Protein AF-F2D0T6-F1 (afdb_monomer)

Organism: Hordeum vulgare subsp. vulgare (NCBI:txid112509)

Solvent-accessible surface area (backbone atoms only — not comparable to full-atom values): 18152 Å² total; per-residue (Å²): 139,90,79,86,86,80,82,93,75,97,72,96,65,88,76,74,76,82,71,52,66,80,79,68,59,87,77,54,64,70,57,54,48,52,54,58,70,71,51,54,72,69,58,52,56,51,47,37,38,44,45,41,67,62,50,51,53,53,52,50,52,49,40,59,77,68,67,54,53,74,65,31,53,50,41,30,54,46,52,56,50,49,58,47,48,33,56,75,69,70,47,78,76,41,52,48,81,46,20,42,30,78,54,76,60,42,51,51,45,52,51,62,40,30,42,38,40,35,36,64,90,60,57,61,84,85,77,57,70,63,62,31,29,31,36,27,28,7,71,43,87,91,42,39,82,77,33,57,75,43,78,58,41,80,57,50,61,52,75,48,71,81,44,92,50,63,53,83,46,52,38,21,41,38,39,36,45,28,34,73,87,74,50,65,53,78,46,64,32,54,33,37,40,33,68,88,40,80,52,48,79,77,32,49,49,69,55,100,67,28,39,29,55,55,48,74,97,35,64,60,58,39,41,51,50,19,49,52,52,49,49,60,54,48,54,70,54,63,75,69,74,79,84,82,84,84,73,98,72,89,68,84,70,90,64,23,80,48,72,64,47,13,38,50,51,50,40,39,52,47,34,32,56,40,43,52,45,47,51,48,52,51,43,51,53,51,50,51,53,50,52,49,51,52,50,53,55,51,51,50,51,54,51,51,52,53,51,54,52,54,52,51,56,60,75,75,106

Structure (mmCIF, N/CA/C/O backbone):
data_AF-F2D0T6-F1
#
_entry.id   AF-F2D0T6-F1
#
loop_
_atom_site.group_PDB
_atom_site.id
_atom_site.type_symbol
_atom_site.label_atom_id
_atom_site.label_alt_id
_atom_site.label_comp_id
_atom_site.label_asym_id
_atom_site.label_entity_id
_atom_site.label_seq_id
_atom_site.pdbx_PDB_ins_code
_atom_site.Cartn_x
_atom_site.Cartn_y
_atom_site.Cartn_z
_atom_site.occupancy
_atom_site.B_iso_or_equiv
_atom_site.auth_seq_id
_atom_site.auth_comp_id
_atom_site.auth_asym_id
_atom_site.auth_atom_id
_atom_site.pdbx_PDB_model_num
ATOM 1 N N . GLY A 1 1 ? -22.008 -13.073 33.129 1.00 31.48 1 GLY A N 1
ATOM 2 C CA . GLY A 1 1 ? -21.715 -12.359 34.384 1.00 31.48 1 GLY A CA 1
ATOM 3 C C . GLY A 1 1 ? -20.237 -12.466 34.658 1.00 31.48 1 GLY A C 1
ATOM 4 O O . GLY A 1 1 ? -19.755 -13.581 34.755 1.00 31.48 1 GLY A O 1
ATOM 5 N N . TRP A 1 2 ? -19.530 -11.340 34.695 1.00 35.62 2 TRP A N 1
ATOM 6 C CA . TRP A 1 2 ? -18.092 -11.274 34.962 1.00 35.62 2 TRP A CA 1
ATOM 7 C C . TRP A 1 2 ? -17.901 -10.269 36.096 1.00 35.62 2 TRP A C 1
ATOM 9 O O . TRP A 1 2 ? -17.864 -9.065 35.866 1.00 35.62 2 TRP A O 1
ATOM 19 N N . ILE A 1 3 ? -17.891 -10.760 37.332 1.00 33.00 3 ILE A N 1
ATOM 20 C CA . ILE A 1 3 ? -17.456 -9.993 38.500 1.00 33.00 3 ILE A CA 1
ATOM 21 C C . ILE A 1 3 ? -16.484 -10.902 39.240 1.00 33.00 3 ILE A C 1
ATOM 23 O O . ILE A 1 3 ? -16.888 -11.856 39.900 1.00 33.00 3 ILE A O 1
ATOM 27 N N . SER A 1 4 ? -15.197 -10.626 39.082 1.00 33.53 4 SER A N 1
ATOM 28 C CA . SER A 1 4 ? -14.132 -11.196 39.894 1.00 33.53 4 SER A CA 1
ATOM 29 C C . SER A 1 4 ? -14.155 -10.533 41.273 1.00 33.53 4 SER A C 1
ATOM 31 O O . SER A 1 4 ? -13.906 -9.335 41.403 1.00 33.53 4 SER A O 1
ATOM 33 N N . GLN A 1 5 ? -14.482 -11.311 42.306 1.00 38.62 5 GLN A N 1
ATOM 34 C CA . GLN A 1 5 ? -14.212 -10.966 43.702 1.00 38.62 5 GLN A CA 1
ATOM 35 C C . GLN A 1 5 ? -12.711 -11.117 43.975 1.00 38.62 5 GLN A C 1
ATOM 37 O O . GLN A 1 5 ? -12.133 -12.152 43.654 1.00 38.62 5 GLN A O 1
ATOM 42 N N . GLY A 1 6 ? -12.094 -10.112 44.601 1.00 32.88 6 GLY A N 1
ATOM 43 C CA . GLY A 1 6 ? -10.681 -10.158 44.979 1.00 32.88 6 GLY A CA 1
ATOM 44 C C . GLY A 1 6 ? -10.247 -8.973 45.840 1.00 32.88 6 GLY A C 1
ATOM 45 O O . GLY A 1 6 ? -9.745 -7.990 45.324 1.00 32.88 6 GLY A O 1
ATOM 46 N N . MET A 1 7 ? -10.527 -9.093 47.140 1.00 29.69 7 MET A N 1
ATOM 47 C C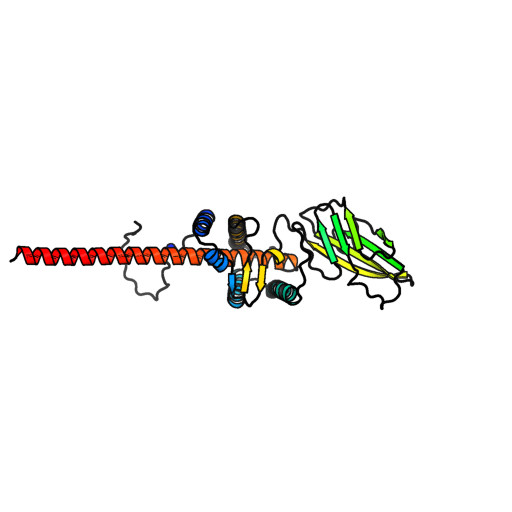A . MET A 1 7 ? -9.866 -8.529 48.333 1.00 29.69 7 MET A CA 1
ATOM 48 C C . MET A 1 7 ? -9.056 -7.219 48.242 1.00 29.69 7 MET A C 1
ATOM 50 O O . MET A 1 7 ? -8.032 -7.109 47.580 1.00 29.69 7 MET A O 1
ATOM 54 N N . ALA A 1 8 ? -9.466 -6.269 49.086 1.00 37.59 8 ALA A N 1
ATOM 55 C CA . ALA A 1 8 ? -8.773 -5.025 49.382 1.00 37.59 8 ALA A CA 1
ATOM 56 C C . ALA A 1 8 ? -7.398 -5.247 50.042 1.00 37.59 8 ALA A C 1
ATOM 58 O O . ALA A 1 8 ? -7.311 -5.837 51.120 1.00 37.59 8 ALA A O 1
ATOM 59 N N . SER A 1 9 ? -6.350 -4.651 49.470 1.00 29.84 9 SER A N 1
ATOM 60 C CA . SER A 1 9 ? -5.150 -4.255 50.211 1.00 29.84 9 SER A CA 1
ATOM 61 C C . SER A 1 9 ? -4.926 -2.758 50.028 1.00 29.84 9 SER A C 1
ATOM 63 O O . SER A 1 9 ? -4.693 -2.276 48.922 1.00 29.84 9 SER A O 1
ATOM 65 N N . TYR A 1 10 ? -5.014 -2.011 51.125 1.00 39.38 10 TYR A N 1
ATOM 66 C CA . TYR A 1 10 ? -4.661 -0.599 51.164 1.00 39.38 10 TYR A CA 1
ATOM 67 C C . TYR A 1 10 ? -3.166 -0.432 50.874 1.00 39.38 10 TYR A C 1
ATOM 69 O O . TYR A 1 10 ? -2.327 -0.893 51.644 1.00 39.38 10 TYR A O 1
ATOM 77 N N . SER A 1 11 ? -2.823 0.269 49.797 1.00 28.20 11 SER A N 1
ATOM 78 C CA . SER A 1 11 ? -1.493 0.846 49.599 1.00 28.20 11 SER A CA 1
ATOM 79 C C . SER A 1 11 ? -1.627 2.183 48.878 1.00 28.20 11 SER A C 1
ATOM 81 O O . SER A 1 11 ? -2.089 2.268 47.746 1.00 28.20 11 SER A O 1
ATOM 83 N N . ARG A 1 12 ? -1.267 3.256 49.592 1.00 42.47 12 ARG A N 1
ATOM 84 C CA . ARG A 1 12 ? -1.084 4.604 49.046 1.00 42.47 12 ARG A CA 1
ATOM 85 C C . ARG A 1 12 ? 0.125 4.579 48.111 1.00 42.47 12 ARG A C 1
ATOM 87 O O . ARG A 1 12 ? 1.253 4.502 48.584 1.00 42.47 12 ARG A O 1
ATOM 94 N N . GLY A 1 13 ? -0.118 4.707 46.815 1.00 30.48 13 GLY A N 1
ATOM 95 C CA . GLY A 1 13 ? 0.890 4.943 45.787 1.00 30.48 13 GLY A CA 1
ATOM 96 C C . GLY A 1 13 ? 0.223 5.644 44.609 1.00 30.48 13 GLY A C 1
ATOM 97 O O . GLY A 1 13 ? -0.925 5.348 44.293 1.00 30.48 13 GLY A O 1
ATOM 98 N N . TYR A 1 14 ? 0.896 6.636 44.030 1.00 37.03 14 TYR A N 1
ATOM 99 C CA . TYR A 1 14 ? 0.405 7.413 42.893 1.00 37.03 14 TYR A CA 1
ATOM 100 C C . TYR A 1 14 ? -0.049 6.482 41.762 1.00 37.03 14 TYR A C 1
ATOM 102 O O . TYR A 1 14 ? 0.716 5.638 41.306 1.00 37.03 14 TYR A O 1
ATOM 110 N N . GLY A 1 15 ? -1.316 6.624 41.367 1.00 36.38 15 GLY A N 1
ATOM 111 C CA . GLY A 1 15 ? -2.018 5.681 40.507 1.00 36.38 15 GLY A CA 1
ATOM 112 C C . GLY A 1 15 ? -1.440 5.602 39.100 1.00 36.38 15 GLY A C 1
ATOM 113 O O . GLY A 1 15 ? -1.750 6.428 38.243 1.00 36.38 15 GLY A O 1
ATOM 114 N N . THR A 1 16 ? -0.689 4.538 38.834 1.00 41.53 16 THR A N 1
ATOM 115 C CA . THR A 1 16 ? -0.774 3.869 37.541 1.00 41.53 16 THR A CA 1
ATOM 116 C C . THR A 1 16 ? -2.223 3.423 37.384 1.00 41.53 16 THR A C 1
ATOM 118 O O . THR A 1 16 ? -2.773 2.695 38.206 1.00 41.53 16 THR A O 1
ATOM 121 N N . ARG A 1 17 ? -2.900 3.982 36.385 1.00 52.53 17 ARG A N 1
ATOM 122 C CA . ARG A 1 17 ? -4.305 3.705 36.097 1.00 52.53 17 ARG A CA 1
ATOM 123 C C . ARG A 1 17 ? -4.396 2.230 35.697 1.00 52.53 17 ARG A C 1
ATOM 125 O O . ARG A 1 17 ? -4.089 1.917 34.555 1.00 52.53 17 ARG A O 1
ATOM 132 N N . GLU A 1 18 ? -4.735 1.342 36.633 1.00 53.34 18 GLU A N 1
ATOM 133 C CA . GLU A 1 18 ? -4.937 -0.084 36.351 1.00 53.34 18 GLU A CA 1
ATOM 134 C C . GLU A 1 18 ? -5.956 -0.203 35.212 1.00 53.34 18 GLU A C 1
ATOM 136 O O . GLU A 1 18 ? -7.130 0.161 35.339 1.00 53.34 18 GLU A O 1
ATOM 141 N N . THR A 1 19 ? -5.476 -0.601 34.039 1.00 58.50 19 THR A N 1
ATOM 142 C CA . THR A 1 19 ? -6.296 -0.755 32.847 1.00 58.50 19 THR A CA 1
ATOM 143 C C . THR A 1 19 ? -7.068 -2.067 32.965 1.00 58.50 19 THR A C 1
ATOM 145 O O . THR A 1 19 ? -6.502 -3.135 33.172 1.00 58.50 19 THR A O 1
ATOM 148 N N . CYS A 1 20 ? -8.398 -1.983 32.883 1.00 68.38 20 CYS A N 1
ATOM 149 C CA . CYS A 1 20 ? -9.289 -3.144 32.946 1.00 68.38 20 CYS A CA 1
ATOM 150 C C . CYS A 1 20 ? -9.021 -4.112 31.779 1.00 68.38 20 CYS A C 1
ATOM 152 O O . CYS A 1 20 ? -8.625 -3.664 30.705 1.00 68.38 20 CYS A O 1
ATOM 154 N N . ALA A 1 21 ? -9.332 -5.404 31.950 1.00 72.25 21 ALA A N 1
ATOM 155 C CA . ALA A 1 21 ? -9.205 -6.442 30.919 1.00 72.25 21 ALA A CA 1
ATOM 156 C C . ALA A 1 21 ? -9.845 -6.058 29.569 1.00 72.25 21 ALA A C 1
ATOM 158 O O . ALA A 1 21 ? -9.347 -6.447 28.522 1.00 72.25 21 ALA A O 1
ATOM 159 N N . LEU A 1 22 ? -10.898 -5.230 29.565 1.00 76.25 22 LEU A N 1
ATOM 160 C CA . LEU A 1 22 ? -11.492 -4.702 28.328 1.00 76.25 22 LEU A CA 1
ATOM 161 C C . LEU A 1 22 ? -10.516 -3.841 27.499 1.00 76.25 22 LEU A C 1
ATOM 163 O O . LEU A 1 22 ? -10.647 -3.758 26.283 1.00 76.25 22 LEU A O 1
ATOM 167 N N . HIS A 1 23 ? -9.561 -3.176 28.147 1.00 69.56 23 HIS A N 1
ATOM 168 C CA . HIS A 1 23 ? -8.573 -2.303 27.512 1.00 69.56 23 HIS A CA 1
ATOM 169 C C . HIS A 1 23 ? -7.240 -3.004 27.222 1.00 69.56 23 HIS A C 1
ATOM 171 O O . HIS A 1 23 ? -6.430 -2.447 26.489 1.00 69.56 23 HIS A O 1
ATOM 177 N N . THR A 1 24 ? -6.993 -4.180 27.801 1.00 73.12 24 THR A N 1
ATOM 178 C CA . THR A 1 24 ? -5.705 -4.889 27.696 1.00 73.12 24 THR A CA 1
ATOM 179 C C . THR A 1 24 ? -5.805 -6.256 27.031 1.00 73.12 24 THR A C 1
ATOM 181 O O . THR A 1 24 ? -4.781 -6.788 26.620 1.00 73.12 24 THR A O 1
ATOM 184 N N . ALA A 1 25 ? -7.002 -6.834 26.895 1.00 78.75 25 ALA A N 1
ATOM 185 C CA . ALA A 1 25 ? -7.168 -8.131 26.251 1.00 78.75 25 ALA A CA 1
ATOM 186 C C . ALA A 1 25 ? -6.907 -8.052 24.741 1.00 78.75 25 ALA A C 1
ATOM 188 O O . ALA A 1 25 ? -7.468 -7.196 24.044 1.00 78.75 25 ALA A O 1
ATOM 189 N N . HIS A 1 26 ? -6.103 -8.996 24.254 1.00 81.88 26 HIS A N 1
ATOM 190 C CA . HIS A 1 26 ? -5.928 -9.262 22.833 1.00 81.88 26 HIS A CA 1
ATOM 191 C C . HIS A 1 26 ? -7.268 -9.670 22.201 1.00 81.88 26 HIS A C 1
ATOM 193 O O . HIS A 1 26 ? -8.023 -10.463 22.775 1.00 81.88 26 HIS A O 1
ATOM 199 N N . LEU A 1 27 ? -7.577 -9.116 21.029 1.00 86.44 27 LEU A N 1
ATOM 200 C CA . LEU A 1 27 ? -8.795 -9.409 20.278 1.00 86.44 27 LEU A CA 1
ATOM 201 C C . LEU A 1 27 ? -8.418 -10.239 19.059 1.00 86.44 27 LEU A C 1
ATOM 203 O O . LEU A 1 27 ? -7.627 -9.801 18.241 1.00 86.44 27 LEU A O 1
ATOM 207 N N . SER A 1 28 ? -9.001 -11.428 18.916 1.00 88.50 28 SER A N 1
ATOM 208 C CA . SER A 1 28 ? -8.730 -12.252 17.736 1.00 88.50 28 SER A CA 1
ATOM 209 C C . SER A 1 28 ? -9.323 -11.638 16.466 1.00 88.50 28 SER A C 1
ATOM 211 O O . SER A 1 28 ? -10.443 -11.110 16.505 1.00 88.50 28 SER A O 1
ATOM 213 N N . CYS A 1 29 ? -8.658 -11.840 15.322 1.00 91.00 29 CYS A N 1
ATOM 214 C CA . CYS A 1 29 ? -9.200 -11.570 13.986 1.00 91.00 29 CYS A CA 1
ATOM 215 C C . CYS A 1 29 ? -10.683 -11.952 13.833 1.00 91.00 29 CYS A C 1
ATOM 217 O O . CYS A 1 29 ? -11.507 -11.149 13.394 1.00 91.00 29 CYS A O 1
ATOM 219 N N . ASN A 1 30 ? -11.079 -13.156 14.264 1.00 92.88 30 ASN A N 1
ATOM 220 C CA . ASN A 1 30 ? -12.474 -13.613 14.174 1.00 92.88 30 ASN A CA 1
ATOM 221 C C . ASN A 1 30 ? -13.455 -12.731 14.964 1.00 92.88 30 ASN A C 1
ATOM 223 O O . ASN A 1 30 ? -14.584 -12.510 14.521 1.00 92.88 30 ASN A O 1
ATOM 227 N N . THR A 1 31 ? -13.039 -12.209 16.119 1.00 93.00 31 THR A N 1
ATOM 228 C CA . THR A 1 31 ? -13.860 -11.308 16.940 1.00 93.00 31 THR A CA 1
ATOM 229 C C . THR A 1 31 ? -14.087 -9.982 16.219 1.00 93.00 31 THR A C 1
ATOM 231 O O . THR A 1 31 ? -15.224 -9.511 16.140 1.00 93.00 31 THR A O 1
ATOM 234 N N . LEU A 1 32 ? -13.029 -9.419 15.627 1.00 94.19 32 LEU A N 1
ATOM 235 C CA . LEU A 1 32 ? -13.098 -8.173 14.862 1.00 94.19 32 LEU A CA 1
ATOM 236 C C . LEU A 1 32 ? -13.912 -8.328 13.578 1.00 94.19 32 LEU A C 1
ATOM 238 O O . LEU A 1 32 ? -14.725 -7.460 13.271 1.00 94.19 32 LEU A O 1
ATOM 242 N N . VAL A 1 33 ? -13.778 -9.450 12.864 1.00 95.44 33 VAL A N 1
ATOM 243 C CA . VAL A 1 33 ? -14.596 -9.752 11.676 1.00 95.44 33 VAL A CA 1
ATOM 244 C C . VAL A 1 33 ? -16.080 -9.861 12.040 1.00 95.44 33 VAL A C 1
ATOM 246 O O . VAL A 1 33 ? -16.926 -9.299 11.341 1.00 95.44 33 VAL A O 1
ATOM 249 N N . ASN A 1 34 ? -16.417 -10.528 13.147 1.00 94.62 34 ASN A N 1
ATOM 250 C CA . ASN A 1 34 ? -17.804 -10.629 13.606 1.00 94.62 34 ASN A CA 1
ATOM 251 C C . ASN A 1 34 ? -18.374 -9.253 13.968 1.00 94.62 34 ASN A C 1
ATOM 253 O O . ASN A 1 34 ? -19.457 -8.899 13.498 1.00 94.62 34 ASN A O 1
ATOM 257 N N . PHE A 1 35 ? -17.628 -8.452 14.734 1.00 95.12 35 PHE A N 1
ATOM 258 C CA . PHE A 1 35 ? -17.996 -7.067 15.030 1.00 95.12 35 PHE A CA 1
ATOM 259 C C . PHE A 1 35 ? -18.216 -6.262 13.746 1.00 95.12 35 PHE A C 1
ATOM 261 O O . PHE A 1 35 ? -19.279 -5.676 13.558 1.00 95.12 35 PHE A O 1
ATOM 268 N N . TRP A 1 36 ? -17.261 -6.316 12.819 1.00 95.25 36 TRP A N 1
ATOM 269 C CA . TRP A 1 36 ? -17.323 -5.639 11.529 1.00 95.25 36 TRP A CA 1
ATOM 270 C C . TRP A 1 36 ? -18.565 -6.024 10.716 1.00 95.25 36 TRP A C 1
ATOM 272 O O . TRP A 1 36 ? -19.232 -5.168 10.125 1.00 95.25 36 TRP A O 1
ATOM 282 N N . SER A 1 37 ? -18.914 -7.312 10.701 1.00 94.69 37 SER A N 1
ATOM 283 C CA . SER A 1 37 ? -20.086 -7.833 9.989 1.00 94.69 37 SER A CA 1
ATOM 284 C C . SER A 1 37 ? -21.419 -7.317 10.551 1.00 94.69 37 SER A C 1
ATOM 286 O O . SER A 1 37 ? -22.384 -7.191 9.800 1.00 94.69 37 SER A O 1
ATOM 288 N N . ALA A 1 38 ? -21.455 -6.935 11.831 1.00 94.94 38 ALA A N 1
ATOM 289 C CA . ALA A 1 38 ? -22.637 -6.379 12.485 1.00 94.94 38 ALA A CA 1
ATOM 290 C C . ALA A 1 38 ? -22.808 -4.862 12.272 1.00 94.94 38 ALA A C 1
ATOM 292 O O . ALA A 1 38 ? -23.895 -4.332 12.497 1.00 94.94 38 ALA A O 1
ATOM 293 N N . LEU A 1 39 ? -21.756 -4.153 11.845 1.00 94.44 39 LEU A N 1
ATOM 294 C CA . LEU A 1 39 ? -21.810 -2.715 11.568 1.00 94.44 39 LEU A CA 1
ATOM 295 C C . LEU A 1 39 ? -22.538 -2.408 10.253 1.00 94.44 39 LEU A C 1
ATOM 297 O O . LEU A 1 39 ? -22.481 -3.189 9.304 1.00 94.44 39 LEU A O 1
ATOM 301 N N . CYS A 1 40 ? -23.164 -1.232 10.164 1.00 94.81 40 CYS A N 1
ATOM 302 C CA . CYS A 1 40 ? -23.675 -0.718 8.894 1.00 94.81 40 CYS A CA 1
ATOM 303 C C . CYS A 1 40 ? -22.542 -0.151 8.019 1.00 94.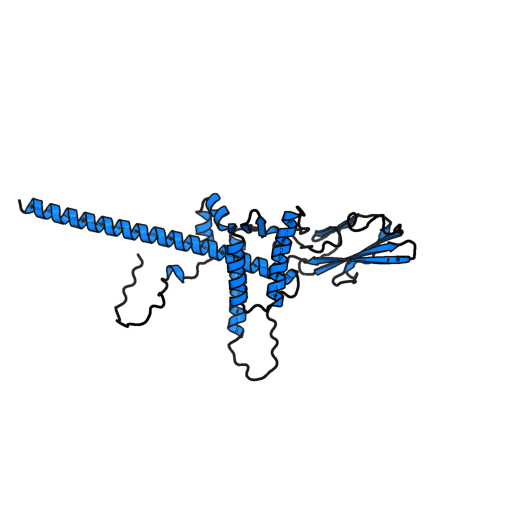81 40 CYS A C 1
ATOM 305 O O . CYS A 1 40 ? -21.449 0.163 8.502 1.00 94.81 40 CYS A O 1
ATOM 307 N N . ASP A 1 41 ? -22.808 0.016 6.724 1.00 93.38 41 ASP A N 1
ATOM 308 C CA . ASP A 1 41 ? -21.788 0.424 5.747 1.00 93.38 41 ASP A CA 1
ATOM 309 C C . ASP A 1 41 ? -21.231 1.835 5.979 1.00 93.38 41 ASP A C 1
ATOM 311 O O . ASP A 1 41 ? -20.055 2.089 5.708 1.00 93.38 41 ASP A O 1
ATOM 315 N N . GLU A 1 42 ? -22.034 2.742 6.539 1.00 94.81 42 GLU A N 1
ATOM 316 C CA . GLU A 1 42 ? -21.588 4.085 6.923 1.00 94.81 42 GLU A CA 1
ATOM 317 C C . GLU A 1 42 ? -20.543 4.022 8.043 1.00 94.81 42 GLU A C 1
ATOM 319 O O . GLU A 1 42 ? -19.483 4.643 7.947 1.00 94.81 42 GLU A O 1
ATOM 324 N N . THR A 1 43 ? -20.796 3.218 9.082 1.00 93.94 43 THR A N 1
ATOM 325 C CA . THR A 1 43 ? -19.843 3.031 10.184 1.00 93.94 43 THR A CA 1
ATOM 326 C C . THR A 1 43 ? -18.581 2.326 9.702 1.00 93.94 43 THR A C 1
ATOM 328 O O . THR A 1 43 ? -17.483 2.750 10.051 1.00 93.94 43 THR A O 1
ATOM 331 N N . ARG A 1 44 ? -18.709 1.308 8.842 1.00 95.19 44 ARG A N 1
ATOM 332 C CA . ARG A 1 44 ? -17.558 0.637 8.216 1.00 95.19 44 ARG A CA 1
ATOM 333 C C . ARG A 1 44 ? -16.684 1.623 7.446 1.00 95.19 44 ARG A C 1
ATOM 335 O O . ARG A 1 44 ? -15.486 1.715 7.694 1.00 95.19 44 ARG A O 1
ATOM 342 N N . SER A 1 45 ? -17.291 2.413 6.564 1.00 93.56 45 SER A N 1
ATOM 343 C CA . SER A 1 45 ? -16.587 3.449 5.800 1.00 93.56 45 SER A CA 1
ATOM 344 C C . SER A 1 45 ? -15.902 4.470 6.713 1.00 93.56 45 SER A C 1
ATOM 346 O O . SER A 1 45 ? -14.788 4.900 6.431 1.00 93.56 45 SER A O 1
ATOM 348 N N . SER A 1 46 ? -16.538 4.831 7.832 1.00 95.38 46 SER A N 1
ATOM 349 C CA . SER A 1 46 ? -15.952 5.735 8.824 1.00 95.38 46 SER A CA 1
ATOM 350 C C . SER A 1 46 ? -14.786 5.120 9.601 1.00 95.38 46 SER A C 1
ATOM 352 O O . SER A 1 46 ? -13.921 5.867 10.043 1.00 95.38 46 SER A O 1
ATOM 354 N N . LEU A 1 47 ? -14.756 3.801 9.810 1.00 96.31 47 LEU A N 1
ATOM 355 C CA . LEU A 1 47 ? -13.669 3.123 10.525 1.00 96.31 47 LEU A CA 1
ATOM 356 C C . LEU A 1 47 ? -12.430 2.905 9.657 1.00 96.31 47 LEU A C 1
ATOM 358 O 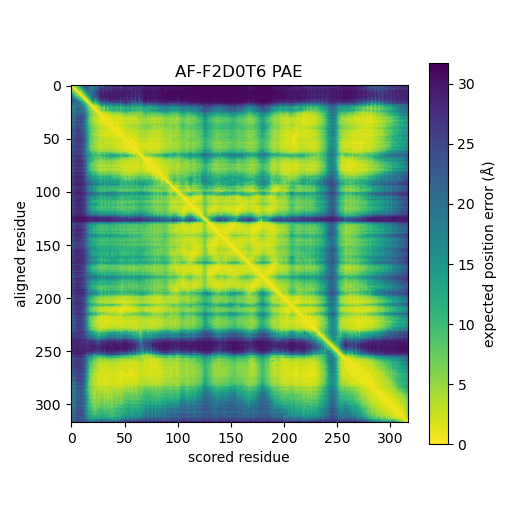O . LEU A 1 47 ? -11.328 2.872 10.187 1.00 96.31 47 LEU A O 1
ATOM 362 N N . LEU A 1 48 ? -12.596 2.805 8.337 1.00 96.06 48 LEU A N 1
ATOM 363 C CA . LEU A 1 48 ? -11.477 2.741 7.387 1.00 96.06 48 LEU A CA 1
ATOM 364 C C . LEU A 1 48 ? -11.026 4.120 6.915 1.00 96.06 48 LEU A C 1
ATOM 366 O O . LEU A 1 48 ? -10.251 4.218 5.968 1.00 96.06 48 LEU A O 1
ATOM 370 N N . ARG A 1 49 ? -11.505 5.185 7.562 1.00 96.50 49 ARG A N 1
ATOM 371 C CA . ARG A 1 49 ? -11.146 6.567 7.268 1.00 96.50 49 ARG A CA 1
ATOM 372 C C . ARG A 1 49 ? -10.688 7.268 8.543 1.00 96.50 49 ARG A C 1
ATOM 374 O O . ARG A 1 49 ? -11.337 7.181 9.582 1.00 96.50 49 ARG A O 1
ATOM 381 N N . MET A 1 50 ? -9.600 8.022 8.450 1.00 96.94 50 MET A N 1
ATOM 382 C CA . MET A 1 50 ? -9.129 8.898 9.525 1.00 96.94 50 MET A CA 1
ATOM 383 C C . MET A 1 50 ? -8.545 10.193 8.972 1.00 96.94 50 MET A C 1
ATOM 385 O O . MET A 1 50 ? -8.292 10.304 7.771 1.00 96.94 50 MET A O 1
ATOM 389 N N . LYS A 1 51 ? -8.380 11.202 9.828 1.00 96.19 51 LYS A N 1
ATOM 390 C CA . LYS A 1 51 ? -7.741 12.458 9.426 1.00 96.19 51 LYS A CA 1
ATOM 391 C C . LYS A 1 51 ? -6.266 12.223 9.116 1.00 96.19 51 LYS A C 1
ATOM 393 O O . LYS A 1 51 ? -5.629 11.381 9.740 1.00 96.19 51 LYS A O 1
ATOM 398 N N . GLU A 1 52 ? -5.735 12.989 8.167 1.00 94.69 52 GLU A N 1
ATOM 399 C CA . GLU A 1 52 ? -4.320 12.926 7.780 1.00 94.69 52 GLU A CA 1
ATOM 400 C C . GLU A 1 52 ? -3.392 13.174 8.975 1.00 94.69 52 GLU A C 1
ATOM 402 O O . GLU A 1 52 ? -2.466 12.398 9.190 1.00 94.69 52 GLU A O 1
ATOM 407 N N . ASP A 1 53 ? -3.689 14.186 9.792 1.00 94.69 53 ASP A N 1
ATOM 408 C CA . ASP A 1 53 ? -2.877 14.516 10.967 1.00 94.69 53 ASP A CA 1
ATOM 409 C C . ASP A 1 53 ? -2.873 13.376 12.001 1.00 94.69 53 ASP A C 1
ATOM 411 O O . ASP A 1 53 ? -1.807 12.993 12.479 1.00 94.69 53 ASP A O 1
ATOM 415 N N . ASP A 1 54 ? -4.039 12.772 12.269 1.00 96.19 54 ASP A N 1
ATOM 416 C CA . ASP A 1 54 ? -4.170 11.634 13.192 1.00 96.19 54 ASP A CA 1
ATOM 417 C C . ASP A 1 54 ? -3.391 10.408 12.676 1.00 96.19 54 ASP A C 1
ATOM 419 O O . ASP A 1 54 ? -2.760 9.689 13.453 1.00 96.19 54 ASP A O 1
ATOM 423 N N . PHE A 1 55 ? -3.420 10.161 11.359 1.00 96.50 55 PHE A N 1
ATOM 424 C CA . PHE A 1 55 ? -2.659 9.077 10.734 1.00 96.50 55 PHE A CA 1
ATOM 425 C C . PHE A 1 55 ? -1.153 9.298 10.882 1.00 96.50 55 PHE A C 1
ATOM 427 O O . PHE A 1 55 ? -0.432 8.389 11.292 1.00 96.50 55 PHE A O 1
ATOM 434 N N . ILE A 1 56 ? -0.674 10.508 10.580 1.00 94.94 56 ILE A N 1
ATOM 435 C CA . ILE A 1 56 ? 0.746 10.857 10.691 1.00 94.94 56 ILE A CA 1
ATOM 436 C C . ILE A 1 56 ? 1.224 10.772 12.139 1.00 94.94 56 ILE A C 1
ATOM 438 O O . ILE A 1 56 ? 2.309 10.247 12.377 1.00 94.94 56 ILE A O 1
ATOM 442 N N . GLU A 1 57 ? 0.429 11.227 13.108 1.00 94.69 57 GLU A N 1
ATOM 443 C CA . GLU A 1 57 ? 0.765 11.110 14.529 1.00 94.69 57 GLU A CA 1
ATOM 444 C C . GLU A 1 57 ? 0.961 9.642 14.939 1.00 94.69 57 GLU A C 1
ATOM 446 O O . GLU A 1 57 ? 1.988 9.290 15.525 1.00 94.69 57 GLU A O 1
ATOM 451 N N . ARG A 1 58 ? 0.027 8.758 14.564 1.00 94.94 58 ARG A N 1
ATOM 452 C CA . ARG A 1 58 ? 0.135 7.317 14.852 1.00 94.94 58 ARG A CA 1
ATOM 453 C C . ARG A 1 58 ? 1.300 6.654 14.117 1.00 94.94 58 ARG A C 1
ATOM 455 O O . ARG A 1 58 ? 1.996 5.823 14.697 1.00 94.94 58 ARG A O 1
ATOM 462 N N . LEU A 1 59 ? 1.557 7.048 12.871 1.00 93.62 59 LEU A N 1
ATOM 463 C CA . LEU A 1 59 ? 2.707 6.572 12.103 1.00 93.62 59 LEU A CA 1
ATOM 464 C C . LEU A 1 59 ? 4.032 6.994 12.760 1.00 93.62 59 LEU A C 1
ATOM 466 O O . LEU A 1 59 ? 4.966 6.198 12.855 1.00 93.62 59 LEU A O 1
ATOM 470 N N . MET A 1 60 ? 4.113 8.227 13.265 1.00 90.75 60 MET A N 1
ATOM 471 C CA . MET A 1 60 ? 5.279 8.706 14.007 1.00 90.75 60 MET A CA 1
ATOM 472 C C . MET A 1 60 ? 5.485 7.937 15.310 1.00 90.75 60 MET A C 1
ATOM 474 O O . MET A 1 60 ? 6.613 7.534 15.593 1.00 90.75 60 MET A O 1
ATOM 478 N N . PHE A 1 61 ? 4.407 7.667 16.049 1.00 88.94 61 PHE A N 1
ATOM 479 C CA . PHE A 1 61 ? 4.464 6.832 17.246 1.00 88.94 61 PHE A CA 1
ATOM 480 C C . PHE A 1 61 ? 5.039 5.442 16.935 1.00 88.94 61 PHE A C 1
ATOM 482 O O . PHE A 1 61 ? 5.935 4.978 17.636 1.00 88.94 61 PHE A O 1
ATOM 489 N N . ARG A 1 62 ? 4.627 4.816 15.825 1.00 86.06 62 ARG A N 1
ATOM 490 C CA . ARG A 1 62 ? 5.199 3.537 15.366 1.00 86.06 62 ARG A CA 1
ATOM 491 C C . ARG A 1 62 ? 6.690 3.620 15.061 1.00 86.06 62 ARG A C 1
ATOM 493 O O . ARG A 1 62 ? 7.437 2.727 15.456 1.00 86.06 62 ARG A O 1
ATOM 500 N N . PHE A 1 63 ? 7.151 4.683 14.398 1.00 84.69 63 PHE A N 1
ATOM 501 C CA . PHE A 1 63 ? 8.586 4.867 14.160 1.00 84.69 63 PHE A CA 1
ATOM 502 C C . PHE A 1 63 ? 9.396 4.965 15.457 1.00 84.69 63 PHE A C 1
ATOM 504 O O . PHE A 1 63 ? 10.563 4.559 15.483 1.00 84.69 63 PHE A O 1
ATOM 511 N N . ASP A 1 64 ? 8.815 5.548 16.504 1.00 82.94 64 ASP A N 1
ATOM 512 C CA . ASP A 1 64 ? 9.451 5.666 17.813 1.00 82.94 64 ASP A CA 1
ATOM 513 C C . ASP A 1 64 ? 9.468 4.321 18.546 1.00 82.94 64 ASP A C 1
ATOM 515 O O . ASP A 1 64 ? 10.538 3.907 18.997 1.00 82.94 64 ASP A O 1
ATOM 519 N N . SER A 1 65 ? 8.346 3.593 18.555 1.00 75.62 65 SER A N 1
ATOM 520 C CA . SER A 1 65 ? 8.247 2.245 19.132 1.00 75.62 65 SER A CA 1
ATOM 521 C C . SER A 1 65 ? 9.244 1.266 18.500 1.00 75.62 65 SER A C 1
ATOM 523 O O . SER A 1 65 ? 9.923 0.540 19.219 1.00 75.62 65 SER A O 1
ATOM 525 N N . LYS A 1 66 ? 9.428 1.318 17.172 1.00 70.62 66 LYS A N 1
ATOM 526 C CA . LYS A 1 66 ? 10.359 0.442 16.430 1.00 70.62 66 LYS A CA 1
ATOM 527 C C . LYS A 1 66 ? 11.808 0.949 16.359 1.00 70.62 66 LYS A C 1
ATOM 529 O O . LYS A 1 66 ? 12.627 0.385 15.635 1.00 70.62 66 LYS A O 1
ATOM 534 N N . ARG A 1 67 ? 12.150 2.055 17.043 1.00 72.25 67 ARG A N 1
ATOM 535 C CA . ARG A 1 67 ? 13.474 2.724 16.961 1.00 72.25 67 ARG A CA 1
ATOM 536 C C . ARG A 1 67 ? 13.966 2.923 15.520 1.00 72.25 67 ARG A C 1
ATOM 538 O O . ARG A 1 67 ? 15.148 2.771 15.212 1.00 72.25 67 ARG A O 1
ATOM 545 N N . PHE A 1 68 ? 13.050 3.281 14.627 1.00 78.56 68 PHE A N 1
ATOM 546 C CA . PHE A 1 68 ? 13.332 3.423 13.205 1.00 78.56 68 PHE A CA 1
ATOM 547 C C . PHE A 1 68 ? 14.388 4.509 12.975 1.00 78.56 68 PHE A C 1
ATOM 549 O O . PHE A 1 68 ? 14.260 5.618 13.506 1.00 78.56 68 PHE A O 1
ATOM 556 N N . CYS A 1 69 ? 15.427 4.233 12.183 1.00 83.62 69 CYS A N 1
ATOM 557 C CA . CYS A 1 69 ? 16.486 5.217 11.970 1.00 83.62 69 CYS A CA 1
ATOM 558 C C . CYS A 1 69 ? 15.964 6.449 11.205 1.00 83.62 69 CYS A C 1
ATOM 560 O O . CYS A 1 69 ? 15.001 6.382 10.434 1.00 83.62 69 CYS A O 1
ATOM 562 N N . ARG A 1 70 ? 16.615 7.602 11.402 1.00 86.31 70 ARG A N 1
ATOM 563 C CA . ARG A 1 70 ? 16.162 8.895 10.857 1.00 86.31 70 ARG A CA 1
ATOM 564 C C . ARG A 1 70 ? 15.993 8.892 9.334 1.00 86.31 70 ARG A C 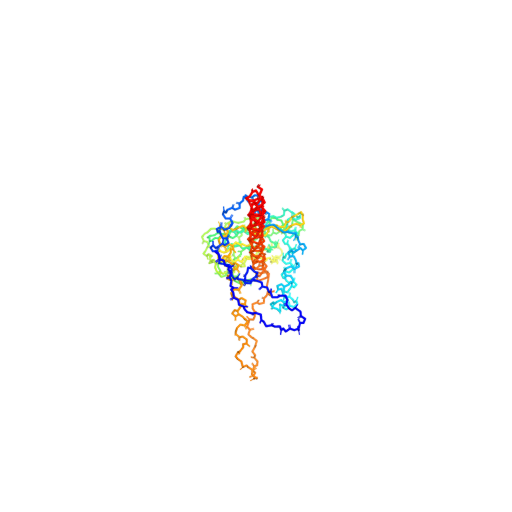1
ATOM 566 O O . ARG A 1 70 ? 15.098 9.569 8.826 1.00 86.31 70 ARG A O 1
ATOM 573 N N . ASP A 1 71 ? 16.848 8.179 8.609 1.00 86.94 71 ASP A N 1
ATOM 574 C CA . ASP A 1 71 ? 16.789 8.141 7.146 1.00 86.94 71 ASP A CA 1
ATOM 575 C C . ASP A 1 71 ? 15.648 7.252 6.646 1.00 86.94 71 ASP A C 1
ATOM 577 O O . ASP A 1 71 ? 14.900 7.676 5.769 1.00 86.94 71 ASP A O 1
ATOM 581 N N . CYS A 1 72 ? 15.411 6.105 7.288 1.00 87.31 72 CYS A N 1
ATOM 582 C CA . CYS A 1 72 ? 14.265 5.248 6.977 1.00 87.31 72 CYS A CA 1
ATOM 583 C C . CYS A 1 72 ? 12.934 5.968 7.252 1.00 87.31 72 CYS A C 1
ATOM 585 O O . CYS A 1 72 ? 12.037 5.941 6.414 1.00 87.31 72 CYS A O 1
ATOM 587 N N . ARG A 1 73 ? 12.835 6.728 8.357 1.00 90.44 73 ARG A N 1
ATOM 588 C CA . ARG A 1 73 ? 11.671 7.602 8.621 1.00 90.44 73 ARG A CA 1
ATOM 589 C C . ARG A 1 73 ? 11.442 8.596 7.482 1.00 90.44 73 ARG A C 1
ATOM 591 O O . ARG A 1 73 ? 10.311 8.827 7.067 1.00 90.44 73 ARG A O 1
ATOM 598 N N . ARG A 1 74 ? 12.519 9.201 6.964 1.00 89.31 74 ARG A N 1
ATOM 599 C CA . ARG A 1 74 ? 12.435 10.163 5.856 1.00 89.31 74 ARG A CA 1
ATOM 600 C C . ARG A 1 74 ? 11.948 9.500 4.572 1.00 89.31 74 ARG A C 1
ATOM 602 O O . ARG A 1 74 ? 11.169 10.128 3.864 1.00 89.31 74 ARG A O 1
ATOM 609 N N . ASN A 1 75 ? 12.390 8.278 4.290 1.00 90.69 75 ASN A N 1
ATOM 610 C CA . ASN A 1 75 ? 11.966 7.525 3.113 1.00 90.69 75 ASN A CA 1
ATOM 611 C C . ASN A 1 75 ? 10.470 7.197 3.176 1.00 90.69 75 ASN A C 1
ATOM 613 O O . ASN A 1 75 ? 9.746 7.573 2.265 1.00 90.69 75 ASN A O 1
ATOM 617 N N . VAL A 1 76 ? 9.974 6.645 4.288 1.00 91.31 76 VAL A N 1
ATOM 618 C CA . VAL A 1 76 ? 8.537 6.338 4.450 1.00 91.31 76 VAL A CA 1
ATOM 619 C C . VAL A 1 76 ? 7.668 7.598 4.335 1.00 91.31 76 VAL A C 1
ATOM 621 O O . VAL A 1 76 ? 6.657 7.613 3.634 1.00 91.31 76 VAL A O 1
ATOM 624 N N . ILE A 1 77 ? 8.081 8.703 4.964 1.00 92.38 77 ILE A N 1
ATOM 625 C CA . ILE A 1 77 ? 7.361 9.982 4.852 1.00 92.38 77 ILE A CA 1
ATOM 626 C C . ILE A 1 77 ? 7.431 10.562 3.431 1.00 92.38 77 ILE A C 1
ATOM 628 O O . ILE A 1 77 ? 6.505 11.262 3.015 1.00 92.38 77 ILE A O 1
ATOM 632 N N . ARG A 1 78 ? 8.510 10.308 2.679 1.00 90.94 78 ARG A N 1
ATOM 633 C CA . ARG A 1 78 ? 8.605 10.696 1.266 1.00 90.94 78 ARG A CA 1
ATOM 634 C C . ARG A 1 78 ? 7.566 9.936 0.446 1.00 90.94 78 ARG A C 1
ATOM 636 O O . ARG A 1 78 ? 6.778 10.599 -0.219 1.00 90.94 78 ARG A O 1
ATOM 643 N N . GLU A 1 79 ? 7.485 8.614 0.591 1.00 89.50 79 GLU A N 1
ATOM 644 C CA . GLU A 1 79 ? 6.483 7.791 -0.105 1.00 89.50 79 GLU A CA 1
ATOM 645 C C . GLU A 1 79 ? 5.057 8.256 0.189 1.00 89.50 79 GLU A C 1
ATOM 647 O O . GLU A 1 79 ? 4.257 8.459 -0.723 1.00 89.50 79 GLU A O 1
ATOM 652 N N . PHE A 1 80 ? 4.745 8.532 1.459 1.00 91.62 80 PHE A N 1
ATOM 653 C CA . PHE A 1 80 ? 3.431 9.053 1.832 1.00 91.62 80 PHE A CA 1
ATOM 654 C C . PHE A 1 80 ? 3.103 10.387 1.134 1.00 91.62 80 PHE A C 1
ATOM 656 O O . PHE A 1 80 ? 1.977 10.613 0.686 1.00 91.62 80 PHE A O 1
ATOM 663 N N . LYS A 1 81 ? 4.085 11.288 1.008 1.00 89.44 81 LYS A N 1
ATOM 664 C CA . LYS A 1 81 ? 3.908 12.560 0.290 1.00 89.44 81 LYS A CA 1
ATOM 665 C C . LYS A 1 81 ? 3.770 12.360 -1.218 1.00 89.44 81 LYS A C 1
ATOM 667 O O . LYS A 1 81 ? 2.993 13.076 -1.843 1.00 89.44 81 LYS A O 1
ATOM 672 N N . GLU A 1 82 ? 4.480 11.401 -1.800 1.00 85.62 82 GLU A N 1
ATOM 673 C CA . GLU A 1 82 ? 4.365 11.076 -3.225 1.00 85.62 82 GLU A CA 1
ATOM 674 C C . GLU A 1 82 ? 2.964 10.561 -3.576 1.00 85.62 82 GLU A C 1
ATOM 676 O O . GLU A 1 82 ? 2.375 11.028 -4.553 1.00 85.62 82 GLU A O 1
ATOM 681 N N . LEU A 1 83 ? 2.363 9.723 -2.721 1.00 84.25 83 LEU A N 1
ATOM 682 C CA . LEU A 1 83 ? 0.957 9.310 -2.852 1.00 84.25 83 LEU A CA 1
ATOM 683 C C . LEU A 1 83 ? -0.000 10.511 -2.904 1.00 84.25 83 LEU A C 1
ATOM 685 O O . LEU A 1 83 ? -0.966 10.532 -3.674 1.00 84.25 83 LEU A O 1
ATOM 689 N N . LYS A 1 84 ? 0.273 11.541 -2.098 1.00 83.06 84 LYS A N 1
ATOM 690 C CA . LYS A 1 84 ? -0.531 12.768 -2.059 1.00 83.06 84 LYS A CA 1
ATOM 691 C C . LYS A 1 84 ? -0.388 13.577 -3.348 1.00 83.06 84 LYS A C 1
ATOM 693 O O . LYS A 1 84 ? -1.391 14.043 -3.897 1.00 83.06 84 LYS A O 1
ATOM 698 N N . GLU A 1 85 ? 0.837 13.729 -3.846 1.00 81.94 85 GLU A N 1
ATOM 699 C CA . GLU A 1 85 ? 1.103 14.462 -5.087 1.00 81.94 85 GLU A CA 1
ATOM 700 C C . GLU A 1 85 ? 0.539 13.739 -6.318 1.00 81.94 85 GLU A C 1
ATOM 702 O O . GLU A 1 85 ? -0.020 14.398 -7.196 1.00 81.94 85 GLU A O 1
ATOM 707 N N . LEU A 1 86 ? 0.581 12.403 -6.361 1.00 75.81 86 LEU A N 1
ATOM 708 C CA . LEU A 1 86 ? -0.049 11.602 -7.417 1.00 75.81 86 LEU A CA 1
ATOM 709 C C . LEU A 1 86 ? -1.526 11.960 -7.599 1.00 75.81 86 LEU A C 1
ATOM 711 O O . LEU A 1 86 ? -1.959 12.322 -8.699 1.00 75.81 86 LEU A O 1
ATOM 715 N N . LYS A 1 87 ? -2.289 11.962 -6.500 1.00 72.69 87 LYS A N 1
ATOM 716 C CA . LYS A 1 87 ? -3.705 12.333 -6.548 1.00 72.69 87 LYS A CA 1
ATOM 717 C C . LYS A 1 87 ? -3.911 13.803 -6.897 1.00 72.69 87 LYS A C 1
ATOM 719 O O . LYS A 1 87 ? -4.801 14.118 -7.688 1.00 72.69 87 LYS A O 1
ATOM 724 N N . ARG A 1 88 ? -3.095 14.711 -6.348 1.00 76.62 88 ARG A N 1
ATOM 725 C CA . ARG A 1 88 ? -3.160 16.148 -6.670 1.00 76.62 88 ARG A CA 1
ATOM 726 C C . ARG A 1 88 ? -2.981 16.393 -8.170 1.00 76.62 88 ARG A C 1
ATOM 728 O O . ARG A 1 88 ? -3.706 17.201 -8.748 1.00 76.62 88 ARG A O 1
ATOM 735 N N . MET A 1 89 ? -2.054 15.670 -8.791 1.00 73.94 89 MET A N 1
ATOM 736 C CA . MET A 1 89 ? -1.759 15.748 -10.221 1.00 73.94 89 MET A CA 1
ATOM 737 C C . MET A 1 89 ? -2.719 14.922 -11.087 1.00 73.94 89 MET A C 1
ATOM 739 O O . MET A 1 89 ? -2.566 14.924 -12.308 1.00 73.94 89 MET A O 1
ATOM 743 N N . ARG A 1 90 ? -3.703 14.234 -10.482 1.00 71.19 90 ARG A N 1
ATOM 744 C CA . ARG A 1 90 ? -4.628 13.296 -11.145 1.00 71.19 90 ARG A CA 1
ATOM 745 C C . ARG A 1 90 ? -3.895 12.257 -11.999 1.00 71.19 90 ARG A C 1
ATOM 747 O O . ARG A 1 90 ? -4.361 11.892 -13.074 1.00 71.19 90 ARG A O 1
ATOM 754 N N . ARG A 1 91 ? -2.720 11.831 -11.539 1.00 71.12 91 ARG A N 1
ATOM 755 C CA . ARG A 1 91 ? -1.946 10.766 -12.172 1.00 71.12 91 ARG A CA 1
ATOM 756 C C . ARG A 1 91 ? -2.365 9.454 -11.540 1.00 71.12 91 ARG A C 1
ATOM 758 O O . ARG A 1 91 ? -2.337 9.331 -10.317 1.00 71.12 91 ARG A O 1
ATOM 765 N N . GLU A 1 92 ? -2.759 8.499 -12.368 1.00 66.06 92 GLU A N 1
ATOM 766 C CA . GLU A 1 92 ? -3.008 7.146 -11.891 1.00 66.06 92 GLU A CA 1
ATOM 767 C C . GLU A 1 92 ? -1.667 6.438 -11.646 1.00 66.06 92 GLU A C 1
ATOM 769 O O . GLU A 1 92 ? -0.738 6.580 -12.454 1.00 66.06 92 GLU A O 1
ATOM 774 N N . PRO A 1 93 ? -1.528 5.734 -10.511 1.00 69.69 93 PRO A N 1
ATOM 775 C CA . PRO A 1 93 ? -0.367 4.900 -10.254 1.00 69.69 93 PRO A CA 1
ATOM 776 C C . PRO A 1 93 ? -0.331 3.771 -11.287 1.00 69.69 93 PRO A C 1
ATOM 778 O O . PRO A 1 93 ? -1.356 3.167 -11.592 1.00 69.69 93 PRO A O 1
ATOM 781 N N . ARG A 1 94 ? 0.853 3.462 -11.816 1.00 73.12 94 ARG A N 1
ATOM 782 C CA . ARG A 1 94 ? 1.033 2.413 -12.833 1.00 73.12 94 ARG A CA 1
ATOM 783 C C . ARG A 1 94 ? 1.284 1.066 -12.172 1.00 73.12 94 ARG A C 1
ATOM 785 O O . ARG A 1 94 ? 2.282 0.398 -12.424 1.00 73.12 94 ARG A O 1
ATOM 792 N N . CYS A 1 95 ? 0.419 0.715 -11.231 1.00 79.44 95 CYS A N 1
ATOM 793 C CA . CYS A 1 95 ? 0.499 -0.572 -10.562 1.00 79.44 95 CYS A CA 1
ATOM 794 C C . CYS A 1 95 ? -0.560 -1.498 -11.149 1.00 79.44 95 CYS A C 1
ATOM 796 O O . CYS A 1 95 ? -1.705 -1.095 -11.343 1.00 79.44 95 CYS A O 1
ATOM 798 N N . THR A 1 96 ? -0.179 -2.736 -11.409 1.00 77.38 96 THR A N 1
ATOM 799 C CA . THR A 1 96 ? -1.101 -3.817 -11.743 1.00 77.38 96 THR A CA 1
ATOM 800 C C . THR A 1 96 ? -1.387 -4.627 -10.477 1.00 77.38 96 THR A C 1
ATOM 802 O O . THR A 1 96 ? -0.914 -4.294 -9.387 1.00 77.38 96 THR A O 1
ATOM 805 N N . SER A 1 97 ? -2.170 -5.699 -10.594 1.00 72.25 97 SER A N 1
ATOM 806 C CA . SER A 1 97 ? -2.352 -6.661 -9.498 1.00 72.25 97 SER A CA 1
ATOM 807 C C . SER A 1 97 ? -1.060 -7.390 -9.117 1.00 72.25 97 SER A C 1
ATOM 809 O O . SER A 1 97 ? -0.982 -7.934 -8.024 1.00 72.25 97 SER A O 1
ATOM 811 N N . TRP A 1 98 ? -0.070 -7.407 -10.013 1.00 76.06 98 TRP A N 1
ATOM 812 C CA . TRP A 1 98 ? 1.151 -8.201 -9.882 1.00 76.06 98 TRP A CA 1
ATOM 813 C C . TRP A 1 98 ? 2.396 -7.347 -9.658 1.00 76.06 98 TRP A C 1
ATOM 815 O O . TRP A 1 98 ? 3.325 -7.804 -9.004 1.00 76.06 98 TRP A O 1
ATOM 825 N N . PHE A 1 99 ? 2.415 -6.108 -10.162 1.00 83.75 99 PHE A N 1
ATOM 826 C CA . PHE A 1 99 ? 3.596 -5.250 -10.122 1.00 83.75 99 PHE A CA 1
ATOM 827 C C . PHE A 1 99 ? 3.274 -3.814 -9.707 1.00 83.75 99 PHE A C 1
ATOM 829 O O . PHE A 1 99 ? 2.242 -3.244 -10.063 1.00 83.75 99 PHE A O 1
ATOM 836 N N . CYS A 1 100 ? 4.203 -3.186 -8.993 1.00 85.75 100 CYS A N 1
ATOM 837 C CA . CYS A 1 100 ? 4.196 -1.764 -8.682 1.00 85.75 100 CYS A CA 1
ATOM 838 C C . CYS A 1 100 ? 5.327 -1.068 -9.434 1.00 85.75 100 CYS A C 1
ATOM 840 O O . CYS A 1 100 ? 6.501 -1.216 -9.096 1.00 85.75 100 CYS A O 1
ATOM 842 N N . VAL A 1 101 ? 4.956 -0.276 -10.440 1.00 80.94 101 VAL A N 1
ATOM 843 C CA . VAL A 1 101 ? 5.872 0.621 -11.141 1.00 80.94 101 VAL A CA 1
ATOM 844 C C . VAL A 1 101 ? 5.641 2.035 -10.631 1.00 80.94 101 VAL A C 1
ATOM 846 O O . VAL A 1 101 ? 4.542 2.577 -10.759 1.00 80.94 101 VAL A O 1
ATOM 849 N N . ALA A 1 102 ? 6.667 2.638 -10.040 1.00 67.12 102 ALA A N 1
ATOM 850 C CA . ALA A 1 102 ? 6.572 4.004 -9.525 1.00 67.12 102 ALA A CA 1
ATOM 851 C C . ALA A 1 102 ? 7.650 4.947 -10.051 1.00 67.12 102 ALA A C 1
ATOM 853 O O . ALA A 1 102 ? 7.629 6.128 -9.712 1.00 67.12 102 ALA A O 1
ATOM 854 N N . ASP A 1 103 ? 8.576 4.451 -10.870 1.00 71.50 103 ASP A N 1
ATOM 855 C CA . ASP A 1 103 ? 9.412 5.340 -11.661 1.00 71.50 103 ASP A CA 1
ATOM 856 C C . ASP A 1 103 ? 8.554 6.004 -12.752 1.00 71.50 103 ASP A C 1
ATOM 858 O O . ASP A 1 103 ? 7.647 5.403 -13.340 1.00 71.50 103 ASP A O 1
ATOM 862 N N . TYR A 1 104 ? 8.827 7.278 -13.005 1.00 72.06 104 TYR A N 1
ATOM 863 C CA . TYR A 1 104 ? 8.125 8.097 -13.981 1.00 72.06 104 TYR A CA 1
ATOM 864 C C . TYR A 1 104 ? 8.955 8.368 -15.234 1.00 72.06 104 TYR A C 1
ATOM 866 O O . TYR A 1 104 ? 8.485 9.133 -16.080 1.00 72.06 104 TYR A O 1
ATOM 874 N N . ALA A 1 105 ? 10.139 7.757 -15.377 1.00 82.44 105 ALA A N 1
ATOM 875 C CA . ALA A 1 105 ? 11.000 7.941 -16.540 1.00 82.44 105 ALA A CA 1
ATOM 876 C C . ALA A 1 105 ? 10.243 7.688 -17.853 1.00 82.44 105 ALA A C 1
ATOM 878 O O . ALA A 1 105 ? 10.368 8.483 -18.779 1.00 82.44 105 ALA A O 1
ATOM 879 N N . PHE A 1 106 ? 9.379 6.667 -17.917 1.00 86.31 106 PHE A N 1
ATOM 880 C CA . PHE A 1 106 ? 8.391 6.453 -18.988 1.00 86.31 106 PHE A CA 1
ATOM 881 C C . PHE A 1 106 ? 7.211 5.589 -18.51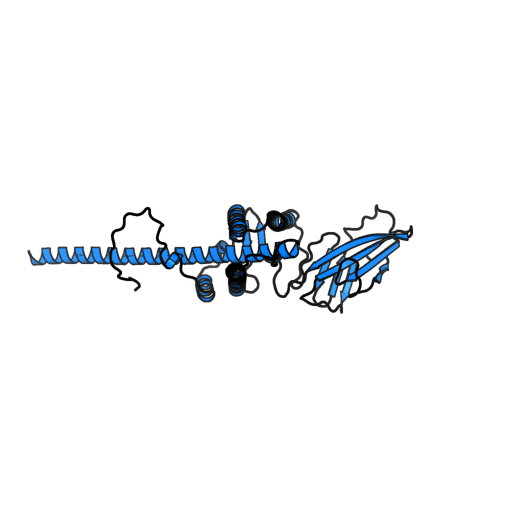0 1.00 86.31 106 PHE A C 1
ATOM 883 O O . PHE A 1 106 ? 7.251 5.032 -17.415 1.00 86.31 106 PHE A O 1
ATOM 890 N N . GLN A 1 107 ? 6.113 5.542 -19.276 1.00 85.88 107 GLN A N 1
ATOM 891 C CA . GLN A 1 107 ? 4.934 4.712 -18.980 1.00 85.88 107 GLN A CA 1
ATOM 892 C C . GLN A 1 107 ? 5.274 3.231 -19.140 1.00 85.88 107 GLN A C 1
ATOM 894 O O . GLN A 1 107 ? 5.794 2.821 -20.170 1.00 85.88 107 GLN A O 1
ATOM 899 N N . CYS A 1 108 ? 5.001 2.437 -18.107 1.00 87.88 108 CYS A N 1
ATOM 900 C CA . CYS A 1 108 ? 5.226 0.999 -18.106 1.00 87.88 108 CYS A CA 1
ATOM 901 C C . CYS A 1 108 ? 4.142 0.319 -17.264 1.00 87.88 108 CYS A C 1
ATOM 903 O O . CYS A 1 108 ? 3.830 0.798 -16.172 1.00 87.88 108 CYS A O 1
ATOM 905 N N . GLU A 1 109 ? 3.585 -0.770 -17.782 1.00 88.31 109 GLU A N 1
ATOM 906 C CA . GLU A 1 109 ? 2.673 -1.678 -17.090 1.00 88.31 109 GLU A CA 1
ATOM 907 C C . GLU A 1 109 ? 3.204 -3.102 -17.253 1.00 88.31 109 GLU A C 1
ATOM 909 O O . GLU A 1 109 ? 3.489 -3.547 -18.369 1.00 88.31 109 GLU A O 1
ATOM 914 N N . VAL A 1 110 ? 3.351 -3.806 -16.133 1.00 88.75 110 VAL A N 1
ATOM 915 C CA . VAL A 1 110 ? 3.928 -5.152 -16.078 1.00 88.75 110 VAL A CA 1
ATOM 916 C C . VAL A 1 110 ? 2.861 -6.123 -15.581 1.00 88.75 110 VAL A C 1
ATOM 918 O O . VAL A 1 110 ? 2.180 -5.858 -14.587 1.00 88.75 110 VAL A O 1
ATOM 921 N N . PHE A 1 111 ? 2.708 -7.232 -16.291 1.00 87.06 111 PHE A N 1
ATOM 922 C CA . PHE A 1 111 ? 1.813 -8.347 -15.997 1.00 87.06 111 PHE A CA 1
ATOM 923 C C . PHE A 1 111 ? 2.639 -9.631 -15.862 1.00 87.06 111 PHE A C 1
ATOM 925 O O . PHE A 1 111 ? 3.831 -9.626 -16.140 1.00 87.06 111 PHE A O 1
ATOM 932 N N . GLU A 1 112 ? 2.007 -10.731 -15.461 1.00 85.56 112 GLU A N 1
ATOM 933 C CA . GLU A 1 112 ? 2.671 -12.033 -15.286 1.00 85.56 112 GLU A CA 1
ATOM 934 C C . GLU A 1 112 ? 3.374 -12.535 -16.561 1.00 85.56 112 GLU A C 1
ATOM 936 O O . GLU A 1 112 ? 4.480 -13.054 -16.491 1.00 85.56 112 GLU A O 1
ATOM 941 N N . ASP A 1 113 ? 2.760 -12.342 -17.733 1.00 89.06 113 ASP A N 1
ATOM 942 C CA . ASP A 1 113 ? 3.273 -12.862 -19.006 1.00 89.06 113 ASP A CA 1
ATOM 943 C C . ASP A 1 113 ? 3.592 -11.772 -20.043 1.00 89.06 113 ASP A C 1
ATOM 945 O O . ASP A 1 113 ? 3.900 -12.062 -21.208 1.00 89.06 113 ASP A O 1
ATOM 949 N N . SER A 1 114 ? 3.424 -10.501 -19.675 1.00 90.69 114 SER A N 1
ATOM 950 C CA . SER A 1 114 ? 3.438 -9.406 -20.637 1.00 90.69 114 SER A CA 1
ATOM 951 C C . SER A 1 114 ? 3.861 -8.068 -20.050 1.00 90.69 114 SER A C 1
ATOM 953 O O . SER A 1 114 ? 3.634 -7.757 -18.886 1.00 90.69 114 SER A O 1
ATOM 955 N N . VAL A 1 115 ? 4.475 -7.246 -20.899 1.00 92.44 115 VAL A N 1
ATOM 956 C CA . VAL A 1 115 ? 4.932 -5.898 -20.556 1.00 92.44 115 VAL A CA 1
ATOM 957 C C . VAL A 1 115 ? 4.477 -4.925 -21.631 1.00 92.44 115 VAL A C 1
ATOM 959 O O . VAL A 1 115 ? 4.654 -5.167 -22.830 1.00 92.44 115 VAL A O 1
ATOM 962 N N . ILE A 1 116 ? 3.886 -3.815 -21.197 1.00 92.38 116 ILE A N 1
ATOM 963 C CA . ILE A 1 116 ? 3.504 -2.685 -22.042 1.00 92.38 116 ILE A CA 1
ATOM 964 C C . ILE A 1 116 ? 4.385 -1.505 -21.658 1.00 92.38 116 ILE A C 1
ATOM 966 O O . ILE A 1 116 ? 4.429 -1.112 -20.496 1.00 92.38 116 ILE A O 1
ATOM 970 N N . VAL A 1 117 ? 5.065 -0.918 -22.638 1.00 92.88 117 VAL A N 1
ATOM 971 C CA . VAL A 1 117 ? 5.966 0.218 -22.433 1.00 92.88 117 VAL A CA 1
ATOM 972 C C . VAL A 1 117 ? 5.604 1.338 -23.403 1.00 92.88 117 VAL A C 1
ATOM 974 O O . VAL A 1 117 ? 5.409 1.099 -24.593 1.00 92.88 117 VAL A O 1
ATOM 977 N N . ASP A 1 118 ? 5.515 2.567 -22.907 1.00 91.25 118 ASP A N 1
ATOM 978 C CA . ASP A 1 118 ? 5.177 3.769 -23.663 1.00 91.25 118 ASP A CA 1
ATOM 979 C C . ASP A 1 118 ? 6.020 4.964 -23.191 1.00 91.25 118 ASP A C 1
ATOM 981 O O . ASP A 1 118 ? 5.994 5.378 -22.035 1.00 91.25 118 ASP A O 1
ATOM 985 N N . TRP A 1 119 ? 6.785 5.557 -24.101 1.00 91.50 119 TRP A N 1
ATOM 986 C CA . TRP A 1 119 ? 7.677 6.683 -23.807 1.00 91.50 119 TRP A CA 1
ATOM 987 C C . TRP A 1 119 ? 7.338 7.937 -24.609 1.00 91.50 119 TRP A C 1
ATOM 989 O O . TRP A 1 119 ? 8.156 8.854 -24.711 1.00 91.50 119 TRP A O 1
ATOM 999 N N . ARG A 1 120 ? 6.110 8.032 -25.139 1.00 88.50 120 ARG A N 1
ATOM 1000 C CA . ARG A 1 120 ? 5.643 9.191 -25.921 1.00 88.50 120 ARG A CA 1
ATOM 1001 C C . ARG A 1 120 ? 5.800 10.523 -25.197 1.00 88.50 120 ARG A C 1
ATOM 1003 O O . ARG A 1 120 ? 6.057 11.535 -25.832 1.00 88.50 120 ARG A O 1
ATOM 1010 N N . GLN A 1 121 ? 5.612 10.527 -23.879 1.00 82.69 121 GLN A N 1
ATOM 1011 C CA . GLN A 1 121 ? 5.688 11.742 -23.058 1.00 82.69 121 GLN A CA 1
ATOM 1012 C C . GLN A 1 121 ? 7.101 12.040 -22.544 1.00 82.69 121 GLN A C 1
ATOM 1014 O O . GLN A 1 121 ? 7.358 13.154 -22.093 1.00 82.69 121 GLN A O 1
ATOM 1019 N N . SER A 1 122 ? 7.997 11.057 -22.600 1.00 81.31 122 SER A N 1
ATOM 1020 C CA . SER A 1 122 ? 9.357 11.146 -22.061 1.00 81.31 122 SER A CA 1
ATOM 1021 C C . SER A 1 122 ? 10.358 11.646 -23.094 1.00 81.31 122 SER A C 1
ATOM 1023 O O . SER A 1 122 ? 11.389 12.217 -22.752 1.00 81.31 122 SER A O 1
ATOM 1025 N N . VAL A 1 123 ? 10.044 11.442 -24.371 1.00 78.62 123 VAL A N 1
ATOM 1026 C CA . VAL A 1 123 ? 10.897 11.800 -25.496 1.00 78.62 123 VAL A CA 1
ATOM 1027 C C . VAL A 1 123 ? 10.320 13.038 -26.184 1.00 78.62 123 VAL A C 1
ATOM 1029 O O . VAL A 1 123 ? 9.204 13.003 -26.695 1.00 78.62 123 VAL A O 1
ATOM 1032 N N . SER A 1 124 ? 11.066 14.148 -26.190 1.00 67.88 124 SER A N 1
ATOM 1033 C CA . SER A 1 124 ? 10.638 15.392 -26.850 1.00 67.88 124 SER A CA 1
ATOM 1034 C C . SER A 1 124 ? 11.172 15.479 -28.282 1.00 67.88 124 SER A C 1
ATOM 1036 O O . SER A 1 124 ? 12.345 15.199 -28.522 1.00 67.88 124 SER A O 1
ATOM 1038 N N . GLU A 1 125 ? 10.350 15.941 -29.228 1.00 58.25 125 GLU A N 1
ATOM 1039 C CA . GLU A 1 125 ? 10.772 16.177 -30.625 1.00 58.25 125 GLU A CA 1
ATOM 1040 C C . GLU A 1 125 ? 11.896 17.226 -30.743 1.00 58.25 125 GLU A C 1
ATOM 1042 O O . GLU A 1 125 ? 12.636 17.264 -31.725 1.00 58.25 125 GLU A O 1
ATOM 1047 N N . THR A 1 126 ? 12.051 18.068 -29.721 1.00 56.62 126 THR A N 1
ATOM 1048 C CA . THR A 1 126 ? 13.042 19.146 -29.631 1.00 56.62 126 THR A CA 1
ATOM 1049 C C . THR A 1 126 ? 14.482 18.683 -29.399 1.00 56.62 126 THR A C 1
ATOM 1051 O O . THR A 1 126 ? 15.395 19.484 -29.586 1.00 56.62 126 THR A O 1
ATOM 1054 N N . ASP A 1 127 ? 14.719 17.423 -29.018 1.00 60.62 127 ASP A N 1
ATOM 1055 C CA . ASP A 1 127 ? 16.032 16.961 -28.529 1.00 60.62 127 ASP A CA 1
ATOM 1056 C C . ASP A 1 127 ? 16.980 16.415 -29.625 1.00 60.62 127 ASP A C 1
ATOM 1058 O O . ASP A 1 127 ? 18.027 15.813 -29.349 1.00 60.62 127 ASP A O 1
ATOM 1062 N N . GLY A 1 128 ? 16.629 16.673 -30.889 1.00 60.28 128 GLY A N 1
ATOM 1063 C CA . GLY A 1 128 ? 17.306 16.157 -32.075 1.00 60.28 128 GLY A CA 1
ATOM 1064 C C . GLY A 1 128 ? 16.621 14.892 -32.584 1.00 60.28 128 GLY A C 1
ATOM 1065 O O . GLY A 1 128 ? 16.231 14.026 -31.810 1.00 60.28 128 GLY A O 1
ATOM 1066 N N . SER A 1 129 ? 16.448 14.796 -33.901 1.00 76.06 129 SER A N 1
ATOM 1067 C CA . SER A 1 129 ? 15.777 13.675 -34.561 1.00 76.06 129 SER A CA 1
ATOM 1068 C C . SER A 1 129 ? 16.412 12.344 -34.150 1.00 76.06 129 SER A C 1
ATOM 1070 O O . SER A 1 129 ? 17.551 12.053 -34.524 1.00 76.06 129 SER A O 1
ATOM 1072 N N . TYR A 1 130 ? 15.686 11.559 -33.357 1.00 87.62 130 TYR A N 1
ATOM 1073 C CA . TYR A 1 130 ? 16.061 10.194 -33.013 1.00 87.62 130 TYR A CA 1
ATOM 1074 C C . TYR A 1 130 ? 16.105 9.332 -34.281 1.00 87.62 130 TYR A C 1
ATOM 1076 O O . TYR A 1 130 ? 15.328 9.538 -35.213 1.00 87.62 130 TYR A O 1
ATOM 1084 N N . HIS A 1 131 ? 17.044 8.389 -34.326 1.00 89.62 131 HIS A N 1
ATOM 1085 C CA . HIS A 1 131 ? 17.154 7.403 -35.397 1.00 89.62 131 HIS A CA 1
ATOM 1086 C C . HIS A 1 131 ? 16.239 6.203 -35.132 1.00 89.62 131 HIS A C 1
ATOM 1088 O O . HIS A 1 131 ? 15.537 5.744 -36.029 1.00 89.62 131 HIS A O 1
ATOM 1094 N N . HIS A 1 132 ? 16.276 5.683 -33.903 1.00 93.25 132 HIS A N 1
ATOM 1095 C CA . HIS A 1 132 ? 15.472 4.549 -33.451 1.00 93.25 132 HIS A CA 1
ATOM 1096 C C . HIS A 1 132 ? 15.486 4.445 -31.923 1.00 93.25 132 HIS A C 1
ATOM 1098 O O . HIS A 1 132 ? 16.288 5.093 -31.244 1.00 93.25 132 HIS A O 1
ATOM 1104 N N . PHE A 1 133 ? 14.618 3.587 -31.402 1.00 95.19 133 PHE A N 1
ATOM 1105 C CA . PHE A 1 133 ? 14.559 3.198 -30.005 1.00 95.19 133 PHE A CA 1
ATOM 1106 C C . PHE A 1 133 ? 14.875 1.712 -29.864 1.00 95.19 133 PHE A C 1
ATOM 1108 O O . PHE A 1 133 ? 14.512 0.899 -30.721 1.00 95.19 133 PHE A O 1
ATOM 1115 N N . GLU A 1 134 ? 15.531 1.370 -28.764 1.00 96.06 134 GLU A N 1
ATOM 1116 C CA . GLU A 1 134 ? 15.746 -0.005 -28.331 1.00 96.06 134 GLU A CA 1
ATOM 1117 C C . GLU A 1 134 ? 15.279 -0.163 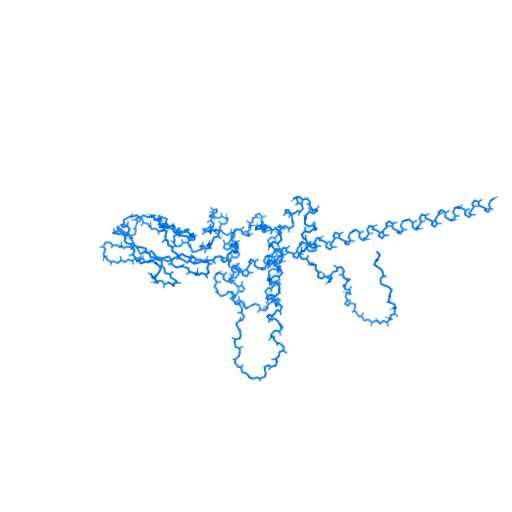-26.894 1.00 96.06 134 GLU A C 1
ATOM 1119 O O . GLU A 1 134 ? 15.383 0.774 -26.104 1.00 96.06 134 GLU A O 1
ATOM 1124 N N . TRP A 1 135 ? 14.792 -1.344 -26.537 1.00 96.25 135 TRP A N 1
ATOM 1125 C CA . TRP A 1 135 ? 14.357 -1.617 -25.174 1.00 96.25 135 TRP A CA 1
ATOM 1126 C C . TRP A 1 135 ? 14.722 -3.036 -24.746 1.00 96.25 135 TRP A C 1
ATOM 1128 O O . TRP A 1 135 ? 14.854 -3.918 -25.593 1.00 96.25 135 TRP A O 1
ATOM 1138 N N . ALA A 1 136 ? 14.911 -3.228 -23.444 1.00 96.62 136 ALA A N 1
ATOM 1139 C CA . ALA A 1 136 ? 15.301 -4.491 -22.829 1.00 96.62 136 ALA A CA 1
ATOM 1140 C C . ALA A 1 136 ? 14.644 -4.660 -21.455 1.00 96.62 136 ALA A C 1
ATOM 1142 O O . ALA A 1 136 ? 14.175 -3.685 -20.859 1.00 96.62 136 ALA A O 1
ATOM 1143 N N . ILE A 1 137 ? 14.659 -5.892 -20.948 1.00 95.94 137 ILE A N 1
ATOM 1144 C CA . ILE A 1 137 ? 14.259 -6.229 -19.579 1.00 95.94 137 ILE A CA 1
ATOM 1145 C C . ILE A 1 137 ? 15.391 -7.020 -18.935 1.00 95.94 137 ILE A C 1
ATOM 1147 O O . ILE A 1 137 ? 15.864 -8.006 -19.510 1.00 95.94 137 ILE A O 1
ATOM 1151 N N . GLY A 1 138 ? 15.798 -6.603 -17.743 1.00 94.44 138 GLY A N 1
ATOM 1152 C CA . GLY A 1 138 ? 16.745 -7.333 -16.914 1.00 94.44 138 GLY A CA 1
ATOM 1153 C C . GLY A 1 138 ? 16.255 -7.523 -15.485 1.00 94.44 138 GLY A C 1
ATOM 1154 O O . GLY A 1 138 ? 15.304 -6.867 -15.059 1.00 94.44 138 GLY A O 1
ATOM 1155 N N . THR A 1 139 ? 16.917 -8.415 -14.758 1.00 92.69 139 THR A N 1
ATOM 1156 C CA . THR A 1 139 ? 16.739 -8.606 -13.306 1.00 92.69 139 THR A CA 1
ATOM 1157 C C . THR A 1 139 ? 17.454 -7.530 -12.481 1.00 92.69 139 THR A C 1
ATOM 1159 O O . THR A 1 139 ? 17.058 -7.245 -11.357 1.00 92.69 139 THR A O 1
ATOM 1162 N N . ASP A 1 140 ? 18.444 -6.857 -13.074 1.00 91.75 140 ASP A N 1
ATOM 1163 C CA . ASP A 1 140 ? 19.194 -5.749 -12.479 1.00 91.75 140 ASP A CA 1
ATOM 1164 C C . ASP A 1 140 ? 19.286 -4.542 -13.427 1.00 91.75 140 ASP A C 1
ATOM 1166 O O . ASP A 1 140 ? 19.117 -4.650 -14.647 1.00 91.75 140 ASP A O 1
ATOM 1170 N N . GLU A 1 141 ? 19.608 -3.371 -12.870 1.00 90.06 141 GLU A N 1
ATOM 1171 C CA . GLU A 1 141 ? 19.779 -2.137 -13.640 1.00 90.06 141 GLU A CA 1
ATOM 1172 C C . GLU A 1 141 ? 20.850 -2.300 -14.737 1.00 90.06 141 GLU A C 1
ATOM 1174 O O . GLU A 1 141 ? 22.002 -2.653 -14.480 1.00 90.06 141 GLU A O 1
ATOM 1179 N N . GLY A 1 142 ? 20.458 -2.041 -15.988 1.00 85.94 142 GLY A N 1
ATOM 1180 C CA . GLY A 1 142 ? 21.326 -2.153 -17.163 1.00 85.94 142 GLY A CA 1
ATOM 1181 C C . GLY A 1 142 ? 21.528 -3.577 -17.698 1.00 85.94 142 GLY A C 1
ATOM 1182 O O . GLY A 1 142 ? 22.144 -3.732 -18.758 1.00 85.94 142 GLY A O 1
ATOM 1183 N N . GLN A 1 143 ? 21.005 -4.606 -17.023 1.00 92.62 143 GLN A N 1
ATOM 1184 C CA . GLN A 1 143 ? 20.993 -5.974 -17.545 1.00 92.62 143 GLN A CA 1
ATOM 1185 C C . GLN A 1 143 ? 19.894 -6.173 -18.597 1.00 92.62 143 GLN A C 1
ATOM 1187 O O . GLN A 1 143 ? 18.987 -5.358 -18.766 1.00 92.62 143 GLN A O 1
ATOM 1192 N N . SER A 1 144 ? 20.013 -7.265 -19.354 1.00 95.31 144 SER A N 1
ATOM 1193 C CA . SER A 1 144 ? 19.056 -7.651 -20.404 1.00 95.31 144 SER A CA 1
ATOM 1194 C C . SER A 1 144 ? 18.892 -9.176 -20.498 1.00 95.31 144 SER A C 1
ATOM 1196 O O . SER A 1 144 ? 18.737 -9.746 -21.577 1.00 95.31 144 SER A O 1
ATOM 1198 N N . ASP A 1 145 ? 19.012 -9.841 -19.351 1.00 94.56 145 ASP A N 1
ATOM 1199 C CA . ASP A 1 145 ? 18.996 -11.294 -19.172 1.00 94.56 145 ASP A CA 1
ATOM 1200 C C . ASP A 1 145 ? 17.600 -11.918 -19.322 1.00 94.56 145 ASP A C 1
ATOM 1202 O O . ASP A 1 145 ? 17.498 -13.075 -19.726 1.00 94.56 145 ASP A O 1
ATOM 1206 N N . VAL A 1 146 ? 16.535 -11.147 -19.083 1.00 93.94 146 VAL A N 1
ATOM 1207 C CA . VAL A 1 146 ? 15.141 -11.578 -19.289 1.00 93.94 146 VAL A CA 1
ATOM 1208 C C . VAL A 1 146 ? 14.717 -11.354 -20.740 1.00 93.94 146 VAL A C 1
ATOM 1210 O O . VAL A 1 146 ? 14.149 -12.230 -21.393 1.00 93.94 146 VAL A O 1
ATOM 1213 N N . PHE A 1 147 ? 15.012 -10.166 -21.271 1.00 94.50 147 PHE A N 1
ATOM 1214 C CA . PHE A 1 147 ? 14.730 -9.793 -22.649 1.00 94.50 147 PHE A CA 1
ATOM 1215 C C . PHE A 1 147 ? 15.837 -8.885 -23.192 1.00 94.50 147 PHE A C 1
ATOM 1217 O O . PHE A 1 147 ? 16.021 -7.758 -22.728 1.00 94.50 147 PHE A O 1
ATOM 1224 N N . GLY A 1 148 ? 16.560 -9.383 -24.199 1.00 95.50 148 GLY A N 1
ATOM 1225 C CA . GLY A 1 148 ? 17.642 -8.661 -24.868 1.00 95.50 148 GLY A CA 1
ATOM 1226 C C . GLY A 1 148 ? 17.172 -7.386 -25.572 1.00 95.50 148 GLY A C 1
ATOM 1227 O O . GLY A 1 148 ? 16.011 -7.283 -25.962 1.00 95.50 148 GLY A O 1
ATOM 1228 N N . PHE A 1 149 ? 18.090 -6.437 -25.790 1.00 96.12 149 PHE A N 1
ATOM 1229 C CA . PHE A 1 149 ? 17.783 -5.191 -26.500 1.00 96.12 149 PHE A CA 1
ATOM 1230 C C . PHE A 1 149 ? 17.175 -5.450 -27.885 1.00 96.12 149 PHE A C 1
ATOM 1232 O O . PHE A 1 149 ? 17.836 -5.966 -28.789 1.00 96.12 149 PHE A O 1
ATOM 1239 N N . GLU A 1 150 ? 15.916 -5.051 -28.054 1.00 96.19 150 GLU A N 1
ATOM 1240 C CA . GLU A 1 150 ? 15.185 -5.127 -29.315 1.00 96.19 150 GLU A CA 1
ATOM 1241 C C . GLU A 1 150 ? 15.050 -3.735 -29.928 1.00 96.19 150 GLU A C 1
ATOM 1243 O O . GLU A 1 150 ? 14.511 -2.816 -29.311 1.00 96.19 150 GLU A O 1
ATOM 1248 N N . ASN A 1 151 ? 15.486 -3.595 -31.178 1.00 95.94 151 ASN A N 1
ATOM 1249 C CA . ASN A 1 151 ? 15.283 -2.386 -31.962 1.00 95.94 151 ASN A CA 1
ATOM 1250 C C . ASN A 1 151 ? 13.852 -2.323 -32.503 1.00 95.94 151 ASN A C 1
ATOM 1252 O O . ASN A 1 151 ? 13.434 -3.150 -33.315 1.00 95.94 151 ASN A O 1
ATOM 1256 N N . VAL A 1 152 ? 13.114 -1.299 -32.081 1.00 95.56 152 VAL A N 1
ATOM 1257 C CA . VAL A 1 152 ? 11.694 -1.117 -32.414 1.00 95.56 152 VAL A CA 1
ATOM 1258 C C . VAL A 1 152 ? 11.475 0.009 -33.427 1.00 95.56 152 VAL A C 1
ATOM 1260 O O . VAL A 1 152 ? 10.340 0.424 -33.685 1.00 95.56 152 VAL A O 1
ATOM 1263 N N . GLY A 1 153 ? 12.556 0.500 -34.040 1.00 93.31 153 GLY A N 1
ATOM 1264 C CA . GLY A 1 153 ? 12.536 1.641 -34.944 1.00 93.31 153 GLY A CA 1
ATOM 1265 C C . GLY A 1 153 ? 12.047 2.898 -34.228 1.00 93.31 153 GLY A C 1
ATOM 1266 O O . GLY A 1 153 ? 12.424 3.162 -33.094 1.00 93.31 153 GLY A O 1
ATOM 1267 N N . MET A 1 154 ? 11.177 3.669 -34.878 1.00 91.88 154 MET A N 1
ATOM 1268 C CA . MET A 1 154 ? 10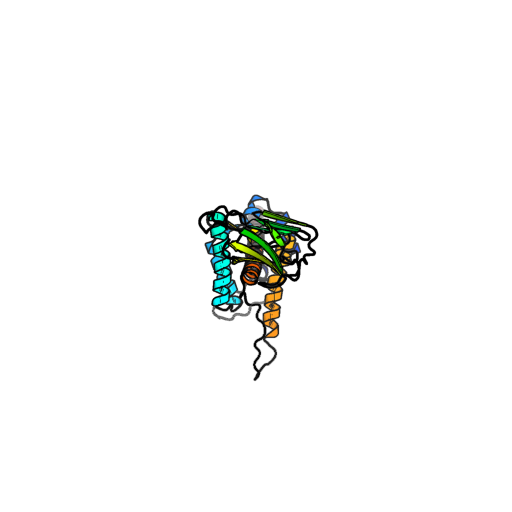.611 4.909 -34.324 1.00 91.88 154 MET A CA 1
ATOM 1269 C C . MET A 1 154 ? 9.299 4.697 -33.555 1.00 91.88 154 MET A C 1
ATOM 1271 O O . MET A 1 154 ? 8.553 5.648 -33.322 1.00 91.88 154 MET A O 1
ATOM 1275 N N . LYS A 1 155 ? 8.979 3.453 -33.177 1.00 92.50 155 LYS A N 1
ATOM 1276 C CA . LYS A 1 155 ? 7.820 3.189 -32.320 1.00 92.50 155 LYS A CA 1
ATOM 1277 C C . LYS A 1 155 ? 8.047 3.829 -30.953 1.00 92.50 155 LYS A C 1
ATOM 1279 O O . LYS A 1 155 ? 9.137 3.752 -30.400 1.00 92.50 155 LYS A O 1
ATOM 1284 N N . THR A 1 156 ? 7.001 4.444 -30.419 1.00 90.69 156 THR A N 1
ATOM 1285 C CA . THR A 1 156 ? 7.008 5.098 -29.101 1.00 90.69 156 THR A CA 1
ATOM 1286 C C . THR A 1 156 ? 6.201 4.341 -28.049 1.00 90.69 156 THR A C 1
ATOM 1288 O O . THR A 1 156 ? 6.124 4.770 -26.901 1.00 90.69 156 THR A O 1
ATOM 1291 N N . GLN A 1 157 ? 5.611 3.215 -28.451 1.00 93.81 157 GLN A N 1
ATOM 1292 C CA . GLN A 1 157 ? 4.912 2.271 -27.596 1.00 93.81 157 GLN A CA 1
ATOM 1293 C C . GLN A 1 157 ? 5.145 0.853 -28.117 1.00 93.81 157 GLN A C 1
ATOM 1295 O O . GLN A 1 157 ? 5.111 0.616 -29.332 1.00 93.81 157 GLN A O 1
ATOM 1300 N N . VAL A 1 158 ? 5.342 -0.083 -27.194 1.00 94.94 158 VAL A N 1
ATOM 1301 C CA . VAL A 1 158 ? 5.454 -1.514 -27.468 1.00 94.94 158 VAL A CA 1
ATOM 1302 C C . VAL A 1 158 ? 4.679 -2.326 -26.444 1.00 94.94 158 VAL A C 1
ATOM 1304 O O . VAL A 1 158 ? 4.540 -1.940 -25.287 1.00 94.94 158 VAL A O 1
ATOM 1307 N N . GLN A 1 159 ? 4.176 -3.467 -26.898 1.00 94.56 159 GLN A N 1
ATOM 1308 C CA . GLN A 1 159 ? 3.608 -4.504 -26.053 1.00 94.56 159 GLN A CA 1
ATOM 1309 C C . GLN A 1 159 ? 4.287 -5.813 -26.421 1.00 94.56 159 GLN A C 1
ATOM 1311 O O . GLN A 1 159 ? 4.370 -6.164 -27.604 1.00 94.56 159 GLN A O 1
ATOM 1316 N N . ARG A 1 160 ? 4.746 -6.537 -25.407 1.00 94.19 160 ARG A N 1
ATOM 1317 C CA . ARG A 1 160 ? 5.322 -7.865 -25.564 1.00 94.19 160 ARG A CA 1
ATOM 1318 C C . ARG A 1 160 ? 4.599 -8.838 -24.650 1.00 94.19 160 ARG A C 1
ATOM 1320 O O . ARG A 1 160 ? 4.428 -8.553 -23.473 1.00 94.19 160 ARG A O 1
ATOM 1327 N N . SER A 1 161 ? 4.201 -9.973 -25.210 1.00 93.94 161 SER A N 1
ATOM 1328 C CA . SER A 1 161 ? 3.617 -11.104 -24.483 1.00 93.94 161 SER A CA 1
ATOM 1329 C C . SER A 1 161 ? 4.545 -12.316 -24.559 1.00 93.94 161 SER A C 1
ATOM 1331 O O . SER A 1 161 ? 5.400 -12.383 -25.450 1.00 93.94 161 SER A O 1
ATOM 1333 N N . GLY A 1 162 ? 4.349 -13.274 -23.654 1.00 89.94 162 GLY A N 1
ATOM 1334 C CA . GLY A 1 162 ? 5.181 -14.468 -23.523 1.00 89.94 162 GLY A CA 1
ATOM 1335 C C . GLY A 1 162 ? 6.535 -14.193 -22.866 1.00 89.94 162 GLY A C 1
ATOM 1336 O O . GLY A 1 162 ? 7.510 -14.856 -23.214 1.00 89.94 162 GLY A O 1
ATOM 1337 N N . ILE A 1 163 ? 6.609 -13.185 -21.993 1.00 89.19 163 ILE A N 1
ATOM 1338 C CA . ILE A 1 163 ? 7.769 -12.960 -21.124 1.00 89.19 163 ILE A CA 1
ATOM 1339 C C . ILE A 1 163 ? 7.486 -13.706 -19.825 1.00 89.19 163 ILE A C 1
ATOM 1341 O O . ILE A 1 163 ? 6.438 -13.493 -19.236 1.00 89.19 163 ILE A O 1
ATOM 1345 N N . ASP A 1 164 ? 8.391 -14.582 -19.407 1.00 86.31 164 ASP A N 1
ATOM 1346 C CA . ASP A 1 164 ? 8.253 -15.329 -18.157 1.00 86.31 164 ASP A CA 1
ATOM 1347 C C . ASP A 1 164 ? 8.736 -14.445 -17.001 1.00 86.31 164 ASP A C 1
ATOM 1349 O O . ASP A 1 164 ? 9.944 -14.289 -16.804 1.00 86.31 164 ASP A O 1
ATOM 1353 N N . LEU A 1 165 ? 7.799 -13.769 -16.327 1.00 88.38 165 LEU A N 1
ATOM 1354 C CA . LEU A 1 165 ? 8.086 -12.905 -15.184 1.00 88.38 165 LEU A CA 1
ATOM 1355 C C . LEU A 1 165 ? 7.618 -13.579 -13.895 1.00 88.38 165 LEU A C 1
ATOM 1357 O O . LEU A 1 165 ? 6.439 -13.875 -13.707 1.00 88.38 165 LEU A O 1
ATOM 1361 N N . ASP A 1 166 ? 8.560 -13.776 -12.986 1.00 83.25 166 ASP A N 1
ATOM 1362 C CA . ASP A 1 166 ? 8.325 -14.289 -11.651 1.00 83.25 166 ASP A CA 1
ATOM 1363 C C . ASP A 1 166 ? 7.665 -13.207 -10.777 1.00 83.25 166 ASP A C 1
ATOM 1365 O O . ASP A 1 166 ? 8.047 -12.035 -10.768 1.00 83.25 166 ASP A O 1
ATOM 1369 N N . GLN A 1 167 ? 6.655 -13.609 -10.011 1.00 74.31 167 GLN A N 1
ATOM 1370 C CA . GLN A 1 167 ? 5.914 -12.742 -9.094 1.00 74.31 167 GLN A CA 1
ATOM 1371 C C . GLN A 1 167 ? 6.706 -12.395 -7.820 1.00 74.31 167 GLN A C 1
ATOM 1373 O O . GLN A 1 167 ? 6.192 -11.676 -6.955 1.00 74.31 167 GLN A O 1
ATOM 1378 N N . PHE A 1 168 ? 7.933 -12.904 -7.687 1.00 78.38 168 PHE A N 1
ATOM 1379 C CA . PHE A 1 168 ? 8.808 -12.688 -6.539 1.00 78.38 168 PHE A CA 1
ATOM 1380 C C . PHE A 1 168 ? 10.072 -11.878 -6.846 1.00 78.38 168 PHE A C 1
ATOM 1382 O O . PHE A 1 168 ? 10.801 -11.566 -5.901 1.00 78.38 168 PHE A O 1
ATOM 1389 N N . GLU A 1 169 ? 10.286 -11.482 -8.103 1.00 85.00 169 GLU A N 1
ATOM 1390 C CA . GLU A 1 169 ? 11.506 -10.808 -8.561 1.00 85.00 169 GLU A CA 1
ATOM 1391 C C . GLU A 1 169 ? 11.271 -9.363 -9.023 1.00 85.00 169 GLU A C 1
ATOM 1393 O O . GLU A 1 169 ? 10.198 -8.984 -9.495 1.00 85.00 169 GLU A O 1
ATOM 1398 N N . ASP A 1 170 ? 12.307 -8.537 -8.886 1.00 88.56 170 ASP A N 1
ATOM 1399 C CA . ASP A 1 170 ? 12.320 -7.176 -9.421 1.00 88.56 170 ASP A CA 1
ATOM 1400 C C . ASP A 1 170 ? 12.760 -7.176 -10.887 1.00 88.56 170 ASP A C 1
ATOM 1402 O O . ASP A 1 170 ? 13.675 -7.898 -11.279 1.00 88.56 170 ASP A O 1
ATOM 1406 N N . TYR A 1 171 ? 12.153 -6.300 -11.692 1.00 91.62 171 TYR A N 1
ATOM 1407 C CA . TYR A 1 171 ? 12.518 -6.142 -13.098 1.00 91.62 171 TYR A CA 1
ATOM 1408 C C . TYR A 1 171 ? 12.879 -4.704 -13.443 1.00 91.62 171 TYR A C 1
ATOM 1410 O O . TYR A 1 171 ? 12.225 -3.747 -13.024 1.00 91.62 171 TYR A O 1
ATOM 1418 N N . PHE A 1 172 ? 13.904 -4.555 -14.274 1.00 92.81 172 PHE A N 1
ATOM 1419 C CA . PHE A 1 172 ? 14.393 -3.284 -14.785 1.00 92.81 172 PHE A CA 1
ATOM 1420 C C . PHE A 1 172 ? 14.125 -3.209 -16.282 1.00 92.81 172 PHE A C 1
ATOM 1422 O O . PHE A 1 172 ? 14.725 -3.922 -17.088 1.00 92.81 172 PHE A O 1
ATOM 1429 N N . ILE A 1 173 ? 13.206 -2.324 -16.659 1.00 93.75 173 ILE A N 1
ATOM 1430 C CA . ILE A 1 173 ? 12.883 -2.039 -18.049 1.00 93.75 173 ILE A CA 1
ATOM 1431 C C . ILE A 1 173 ? 13.781 -0.890 -18.485 1.00 93.75 173 ILE A C 1
ATOM 1433 O O . ILE A 1 173 ? 13.691 0.213 -17.947 1.00 93.75 173 ILE A O 1
ATOM 1437 N N . THR A 1 174 ? 14.641 -1.140 -19.468 1.00 95.00 174 THR A N 1
ATOM 1438 C CA . THR A 1 174 ? 15.606 -0.155 -19.964 1.00 95.00 174 THR A CA 1
ATOM 1439 C C . THR A 1 174 ? 15.233 0.275 -21.374 1.00 95.00 174 THR A C 1
ATOM 1441 O O . THR A 1 174 ? 15.005 -0.562 -22.243 1.00 95.00 174 THR A O 1
ATOM 1444 N N . LEU A 1 175 ? 15.207 1.583 -21.618 1.00 94.75 175 LEU A N 1
ATOM 1445 C CA . LEU A 1 175 ? 14.939 2.208 -22.908 1.00 94.75 175 LEU A CA 1
ATOM 1446 C C . LEU A 1 175 ? 16.166 3.000 -23.366 1.00 94.75 175 LEU A C 1
ATOM 1448 O O . LEU A 1 175 ? 16.650 3.882 -22.657 1.00 94.75 175 LEU A O 1
ATOM 1452 N N . ARG A 1 176 ? 16.626 2.743 -24.591 1.00 94.25 176 ARG A N 1
ATOM 1453 C CA . ARG A 1 176 ? 17.692 3.487 -25.266 1.00 94.25 176 ARG A CA 1
ATOM 1454 C C . ARG A 1 176 ? 17.127 4.243 -26.454 1.00 94.25 176 ARG A C 1
ATOM 1456 O O . ARG A 1 176 ? 16.639 3.652 -27.414 1.00 94.25 176 ARG A O 1
ATOM 1463 N N . ALA A 1 177 ? 17.223 5.564 -26.405 1.00 93.12 177 ALA A N 1
ATOM 1464 C CA . ALA A 1 177 ? 16.844 6.435 -27.506 1.00 93.12 177 ALA A CA 1
ATOM 1465 C C . ALA A 1 177 ? 18.092 6.861 -28.284 1.00 93.12 177 ALA A C 1
ATOM 1467 O O . ALA A 1 177 ? 18.867 7.697 -27.816 1.00 93.12 177 ALA A O 1
ATOM 1468 N N . TRP A 1 178 ? 18.291 6.284 -29.469 1.00 93.19 178 TRP A N 1
ATOM 1469 C CA . TRP A 1 178 ? 19.452 6.545 -30.316 1.00 93.19 178 TRP A CA 1
ATOM 1470 C C . TRP A 1 178 ? 19.249 7.792 -31.169 1.00 93.19 178 TRP A C 1
ATOM 1472 O O . TRP A 1 178 ? 18.245 7.936 -31.866 1.00 93.19 178 TRP A O 1
ATOM 1482 N N . LYS A 1 179 ? 20.234 8.684 -31.161 1.00 90.38 179 LYS A N 1
ATOM 1483 C CA . LYS A 1 179 ? 20.296 9.889 -31.990 1.00 90.38 179 LYS A CA 1
ATOM 1484 C C . LYS A 1 179 ? 21.018 9.593 -33.308 1.00 90.38 179 LYS A C 1
ATOM 1486 O O . LYS A 1 179 ? 21.766 8.622 -33.425 1.00 90.38 179 LYS A O 1
ATOM 1491 N N . LEU A 1 180 ? 20.814 10.446 -34.315 1.00 87.69 180 LEU A N 1
ATOM 1492 C CA . LEU A 1 180 ? 21.470 10.308 -35.629 1.00 87.69 180 LEU A CA 1
ATOM 1493 C C . LEU A 1 180 ? 23.005 10.380 -35.576 1.00 87.69 180 LEU A C 1
ATOM 1495 O O . LEU A 1 180 ? 23.664 9.909 -36.497 1.00 87.69 180 LEU A O 1
ATOM 1499 N N . ASP A 1 181 ? 23.578 10.965 -34.524 1.00 88.25 181 ASP A N 1
ATOM 1500 C CA . ASP A 1 181 ? 25.029 11.059 -34.328 1.00 88.25 181 ASP A CA 1
ATOM 1501 C C . ASP A 1 181 ? 25.653 9.784 -33.728 1.00 88.25 181 ASP A C 1
ATOM 1503 O O . ASP A 1 181 ? 26.859 9.744 -33.491 1.00 88.25 181 ASP A O 1
ATOM 1507 N N . GLY A 1 182 ? 24.844 8.747 -33.482 1.00 86.81 182 GLY A N 1
ATOM 1508 C CA . GLY A 1 182 ? 25.286 7.473 -32.923 1.00 86.81 182 GLY A CA 1
ATOM 1509 C C . GLY A 1 182 ? 25.406 7.455 -31.399 1.00 86.81 182 GLY A C 1
ATOM 1510 O O . GLY A 1 182 ? 25.852 6.453 -30.850 1.00 86.81 182 GLY A O 1
ATOM 1511 N N . ARG A 1 183 ? 25.014 8.520 -30.688 1.00 90.88 183 ARG A N 1
ATOM 1512 C CA . ARG A 1 183 ? 24.856 8.479 -29.226 1.00 90.88 183 ARG A CA 1
ATOM 1513 C C . ARG A 1 183 ? 23.447 8.030 -28.864 1.00 90.88 183 ARG A C 1
ATOM 1515 O O . ARG A 1 183 ? 22.510 8.275 -29.619 1.00 90.88 183 ARG A O 1
ATOM 1522 N N . TYR A 1 184 ? 23.273 7.450 -27.682 1.00 90.44 184 TYR A N 1
ATOM 1523 C CA . TYR A 1 184 ? 21.950 7.192 -27.124 1.00 90.44 184 TYR A CA 1
ATOM 1524 C C . TYR A 1 184 ? 21.794 7.819 -25.742 1.00 90.44 184 TYR A C 1
ATOM 1526 O O . TYR A 1 184 ? 22.767 8.014 -25.014 1.00 90.44 184 TYR A O 1
ATOM 1534 N N . THR A 1 185 ? 20.555 8.153 -25.398 1.00 90.62 185 THR A N 1
ATOM 1535 C CA . THR A 1 185 ? 20.147 8.464 -24.026 1.00 90.62 185 THR A CA 1
ATOM 1536 C C . THR A 1 185 ? 19.433 7.253 -23.453 1.00 90.62 185 THR A C 1
ATOM 1538 O O . THR A 1 185 ? 18.532 6.715 -24.100 1.00 90.62 185 THR A O 1
ATOM 1541 N N . GLU A 1 186 ? 19.839 6.830 -22.263 1.00 91.94 186 GLU A N 1
ATOM 1542 C CA . GLU A 1 186 ? 19.253 5.692 -21.562 1.00 91.94 186 GLU A CA 1
ATOM 1543 C C . GLU A 1 186 ? 18.304 6.177 -20.467 1.00 91.94 186 GLU A C 1
ATOM 1545 O O . GLU A 1 186 ? 18.580 7.162 -19.780 1.00 91.94 186 GLU A O 1
ATOM 1550 N N . MET A 1 187 ? 17.175 5.494 -20.338 1.00 91.38 187 MET A N 1
ATOM 1551 C CA . MET A 1 187 ? 16.208 5.661 -19.263 1.00 91.38 187 MET A CA 1
ATOM 1552 C C . MET A 1 187 ? 15.881 4.277 -18.717 1.00 91.38 187 MET A C 1
ATOM 1554 O O . MET A 1 187 ? 15.767 3.327 -19.490 1.00 91.38 187 MET A O 1
ATOM 1558 N N . CYS A 1 188 ? 15.690 4.167 -17.409 1.00 91.12 188 CYS A N 1
ATOM 1559 C CA . CYS A 1 188 ? 15.346 2.915 -16.750 1.00 91.12 188 CYS A CA 1
ATOM 1560 C C . CYS A 1 188 ? 14.092 3.115 -15.900 1.00 91.12 188 CYS A C 1
ATOM 1562 O O . CYS A 1 188 ? 13.870 4.199 -15.368 1.00 91.12 188 CYS A O 1
ATOM 1564 N N . VAL A 1 189 ? 13.267 2.078 -15.816 1.00 89.81 189 VAL A N 1
ATOM 1565 C CA . VAL A 1 189 ? 12.106 1.999 -14.934 1.00 89.81 189 VAL A CA 1
ATOM 1566 C C . VAL A 1 189 ? 12.187 0.681 -14.181 1.00 89.81 189 VAL A C 1
ATOM 1568 O O . VAL A 1 189 ? 12.250 -0.383 -14.798 1.00 89.81 189 VAL A O 1
ATOM 1571 N N . LYS A 1 190 ? 12.132 0.752 -12.851 1.00 89.19 190 LYS A N 1
ATOM 1572 C CA . LYS A 1 190 ? 12.028 -0.429 -11.994 1.00 89.19 190 LYS A CA 1
ATOM 1573 C C . LYS A 1 190 ? 10.562 -0.812 -11.768 1.00 89.19 190 LYS A C 1
ATOM 1575 O O . LYS A 1 190 ? 9.741 0.032 -11.396 1.00 89.19 190 LYS A O 1
ATOM 1580 N N . ALA A 1 191 ? 10.250 -2.087 -11.966 1.00 89.25 191 ALA A N 1
ATOM 1581 C CA . ALA A 1 191 ? 8.975 -2.715 -11.661 1.00 89.25 191 ALA A CA 1
ATOM 1582 C C . ALA A 1 191 ? 9.165 -3.718 -10.520 1.00 89.25 191 ALA A C 1
ATOM 1584 O O . ALA A 1 191 ? 9.904 -4.688 -10.663 1.00 89.25 191 ALA A O 1
ATOM 1585 N N . HIS A 1 192 ? 8.503 -3.466 -9.392 1.00 86.94 192 HIS A N 1
ATOM 1586 C CA . HIS A 1 192 ? 8.590 -4.318 -8.210 1.00 86.94 192 HIS A CA 1
ATOM 1587 C C . HIS A 1 192 ? 7.453 -5.331 -8.195 1.00 86.94 192 HIS A C 1
ATOM 1589 O O . HIS A 1 192 ? 6.289 -4.922 -8.290 1.00 86.94 192 HIS A O 1
ATOM 1595 N N . ALA A 1 193 ? 7.759 -6.620 -8.063 1.00 85.25 193 ALA A N 1
ATOM 1596 C CA . ALA A 1 193 ? 6.724 -7.634 -7.935 1.00 85.25 193 ALA A CA 1
ATOM 1597 C C . ALA A 1 193 ? 6.036 -7.561 -6.569 1.00 85.25 193 ALA A C 1
ATOM 1599 O O . ALA A 1 193 ? 6.659 -7.343 -5.534 1.00 85.25 193 ALA A O 1
ATOM 1600 N N . LEU A 1 194 ? 4.720 -7.735 -6.572 1.00 80.38 194 LEU A N 1
ATOM 1601 C CA . LEU A 1 194 ? 3.879 -7.515 -5.405 1.00 80.38 194 LEU A CA 1
ATOM 1602 C C . LEU A 1 194 ? 3.677 -8.750 -4.525 1.00 80.38 194 LEU A C 1
ATOM 1604 O O . LEU A 1 194 ? 3.024 -8.636 -3.491 1.00 80.38 194 LEU A O 1
ATOM 1608 N N . LYS A 1 195 ? 4.213 -9.917 -4.907 1.00 76.00 195 LYS A N 1
ATOM 1609 C CA . LYS A 1 195 ? 4.197 -11.150 -4.094 1.00 76.00 195 LYS A CA 1
ATOM 1610 C C . LYS A 1 195 ? 2.806 -11.520 -3.547 1.00 76.00 195 LYS A C 1
ATOM 1612 O O . LYS A 1 195 ? 2.669 -11.961 -2.411 1.00 76.00 195 LYS A O 1
ATOM 1617 N N . GLY A 1 196 ? 1.756 -11.303 -4.344 1.00 68.56 196 GLY A N 1
ATOM 1618 C CA . GLY A 1 196 ? 0.361 -11.569 -3.962 1.00 68.56 196 GLY A CA 1
ATOM 1619 C C . GLY A 1 196 ? -0.303 -10.493 -3.092 1.00 68.56 196 GLY A C 1
ATOM 1620 O O . GLY A 1 196 ? -1.478 -10.620 -2.757 1.00 68.56 196 GLY A O 1
ATOM 1621 N N . GLN A 1 197 ? 0.402 -9.413 -2.749 1.00 72.44 197 GLN A N 1
ATOM 1622 C CA . GLN A 1 197 ? -0.157 -8.279 -2.022 1.00 72.44 197 GLN A CA 1
ATOM 1623 C C . GLN A 1 197 ? -0.615 -7.159 -2.963 1.00 72.44 197 GLN A C 1
ATOM 1625 O O . GLN A 1 197 ? -0.182 -6.993 -4.094 1.00 72.44 197 GLN A O 1
ATOM 1630 N N . SER A 1 198 ? -1.526 -6.325 -2.485 1.00 79.44 198 SER A N 1
ATOM 1631 C CA . SER A 1 198 ? -1.922 -5.099 -3.178 1.00 79.44 198 SER A CA 1
ATOM 1632 C C . SER A 1 198 ? -0.970 -3.961 -2.819 1.00 79.44 198 SER A C 1
ATOM 1634 O O . SER A 1 198 ? -0.779 -3.689 -1.635 1.00 79.44 198 SER A O 1
ATOM 1636 N N . CYS A 1 199 ? -0.453 -3.231 -3.808 1.00 84.69 199 CYS A N 1
ATOM 1637 C CA . CYS A 1 199 ? 0.462 -2.124 -3.539 1.00 84.69 199 CYS A CA 1
ATOM 1638 C C . CYS A 1 199 ? -0.183 -0.996 -2.709 1.00 84.69 199 CYS A C 1
ATOM 1640 O O . CYS A 1 199 ? -1.399 -0.763 -2.750 1.00 84.69 199 CYS A O 1
ATOM 1642 N N . VAL A 1 200 ? 0.658 -0.209 -2.030 1.00 86.62 200 VAL A N 1
ATOM 1643 C CA . VAL A 1 200 ? 0.211 0.928 -1.211 1.00 86.62 200 VAL A CA 1
ATOM 1644 C C . VAL A 1 200 ? -0.630 1.947 -1.996 1.00 86.62 200 VAL A C 1
ATOM 1646 O O . VAL A 1 200 ? -1.557 2.526 -1.438 1.00 86.62 200 VAL A O 1
ATOM 1649 N N . HIS A 1 201 ? -0.390 2.115 -3.303 1.00 85.69 201 HIS A N 1
ATOM 1650 C CA . HIS A 1 201 ? -1.147 3.041 -4.154 1.00 85.69 201 HIS A CA 1
ATOM 1651 C C . HIS A 1 201 ? -2.624 2.650 -4.334 1.00 85.69 201 HIS A C 1
ATOM 1653 O O . HIS A 1 201 ? -3.474 3.523 -4.488 1.00 85.69 201 HIS A O 1
ATOM 1659 N N . HIS A 1 202 ? -2.935 1.351 -4.307 1.00 83.38 202 HIS A N 1
ATOM 1660 C CA . HIS A 1 202 ? -4.309 0.841 -4.375 1.00 83.38 202 HIS A CA 1
ATOM 1661 C C . HIS A 1 202 ? -4.940 0.684 -2.989 1.00 83.38 202 HIS A C 1
ATOM 1663 O O . HIS A 1 202 ? -6.168 0.658 -2.847 1.00 83.38 202 HIS A O 1
ATOM 1669 N N . ARG A 1 203 ? -4.104 0.568 -1.953 1.00 88.62 203 ARG A N 1
ATOM 1670 C CA . ARG A 1 203 ? -4.555 0.378 -0.576 1.00 88.62 203 ARG A CA 1
ATOM 1671 C C . ARG A 1 203 ? -4.825 1.670 0.160 1.00 88.62 203 ARG A C 1
ATOM 1673 O O . ARG A 1 203 ? -5.803 1.713 0.899 1.00 88.62 203 ARG A O 1
ATOM 1680 N N . LEU A 1 204 ? -4.027 2.710 -0.052 1.00 91.50 204 LEU A N 1
ATOM 1681 C CA . LEU A 1 204 ? -4.180 3.992 0.624 1.00 91.50 204 LEU A CA 1
ATOM 1682 C C . LEU A 1 204 ? -4.714 5.056 -0.327 1.00 91.50 204 LEU A C 1
ATOM 1684 O O . LEU A 1 204 ? -4.053 5.492 -1.266 1.00 91.50 204 LEU A O 1
ATOM 1688 N N . VAL A 1 205 ? -5.916 5.531 -0.022 1.00 89.62 205 VAL A N 1
ATOM 1689 C CA . VAL A 1 205 ? -6.569 6.628 -0.726 1.00 89.62 205 VAL A CA 1
ATOM 1690 C C . VAL A 1 205 ? -6.496 7.875 0.148 1.00 89.62 205 VAL A C 1
ATOM 1692 O O . VAL A 1 205 ? -7.243 8.034 1.114 1.00 89.62 205 VAL A O 1
ATOM 1695 N N . LEU A 1 206 ? -5.594 8.785 -0.209 1.00 89.56 206 LEU A N 1
ATOM 1696 C CA . LEU A 1 206 ? -5.447 10.095 0.434 1.00 89.56 206 LEU A CA 1
ATOM 1697 C C . LEU A 1 206 ? -6.415 11.086 -0.198 1.00 89.56 206 LEU A C 1
ATOM 1699 O O . LEU A 1 206 ? -6.581 11.055 -1.406 1.00 89.56 206 LEU A O 1
ATOM 1703 N N . GLY A 1 207 ? -7.075 11.978 0.534 1.00 84.06 207 GLY A N 1
ATOM 1704 C CA . GLY A 1 207 ? -7.930 13.004 -0.075 1.00 84.06 207 GLY A CA 1
ATOM 1705 C C . GLY A 1 207 ? -8.750 13.803 0.922 1.00 84.06 207 GLY A C 1
ATOM 1706 O O . GLY A 1 207 ? -9.160 13.282 1.953 1.00 84.06 207 GLY A O 1
ATOM 1707 N N . ASP A 1 208 ? -8.990 15.075 0.600 1.00 85.81 208 ASP A N 1
ATOM 1708 C CA . ASP A 1 208 ? -9.822 15.989 1.396 1.00 85.81 208 ASP A CA 1
ATOM 1709 C C . ASP A 1 208 ? -9.389 16.113 2.872 1.00 85.81 208 ASP A C 1
ATOM 1711 O O . ASP A 1 208 ? -10.213 16.364 3.747 1.00 85.81 208 ASP A O 1
ATOM 1715 N N . GLY A 1 209 ? -8.095 15.915 3.161 1.00 90.25 209 GLY A N 1
ATOM 1716 C CA . GLY A 1 209 ? -7.540 15.905 4.523 1.00 90.25 209 GLY A CA 1
ATOM 1717 C C . GLY A 1 209 ? -7.723 14.584 5.281 1.00 90.25 209 GLY A C 1
ATOM 1718 O O . GLY A 1 209 ? -7.555 14.545 6.499 1.00 90.25 209 GLY A O 1
ATOM 1719 N N . PHE A 1 210 ? -8.077 13.504 4.583 1.00 93.69 210 PHE A N 1
ATOM 1720 C CA . PHE A 1 210 ? -8.267 12.174 5.153 1.00 93.69 210 PHE A CA 1
ATOM 1721 C C . PHE A 1 210 ? -7.396 11.124 4.465 1.00 93.69 210 PHE A C 1
ATOM 1723 O O . PHE A 1 210 ? -7.089 11.218 3.276 1.00 93.69 210 PHE A O 1
ATOM 1730 N N . VAL A 1 211 ? -7.074 10.083 5.224 1.00 95.50 211 VAL A N 1
ATOM 1731 C CA . VAL A 1 211 ? -6.504 8.823 4.748 1.00 95.50 211 VAL A CA 1
ATOM 1732 C C . VAL A 1 211 ? -7.597 7.772 4.837 1.00 95.50 211 VAL A C 1
ATOM 1734 O O . VAL A 1 211 ? -8.251 7.647 5.873 1.00 95.50 211 VAL A O 1
ATOM 1737 N N . THR A 1 212 ? -7.819 7.040 3.751 1.00 94.75 212 THR A N 1
ATOM 1738 C CA . THR A 1 212 ? -8.735 5.897 3.720 1.00 94.75 212 THR A CA 1
ATOM 1739 C C . THR A 1 212 ? -7.967 4.656 3.303 1.00 94.75 212 THR A C 1
ATOM 1741 O O . THR A 1 212 ? -7.272 4.701 2.289 1.00 94.75 212 THR A O 1
ATOM 1744 N N . ILE A 1 213 ? -8.100 3.560 4.047 1.00 94.94 213 ILE A N 1
ATOM 1745 C CA . ILE A 1 213 ? -7.555 2.263 3.638 1.00 94.94 213 ILE A CA 1
ATOM 1746 C C . ILE A 1 213 ? -8.638 1.431 2.952 1.00 94.94 213 ILE A C 1
ATOM 1748 O O . ILE A 1 213 ? -9.785 1.371 3.399 1.00 94.94 213 ILE A O 1
ATOM 1752 N N . THR A 1 214 ? -8.302 0.778 1.846 1.00 91.06 214 THR A N 1
ATOM 1753 C CA . THR A 1 214 ? -9.205 -0.189 1.223 1.00 91.06 214 THR A CA 1
ATOM 1754 C C . THR A 1 214 ? -9.072 -1.540 1.922 1.00 91.06 214 THR A C 1
ATOM 1756 O O . THR A 1 214 ? -8.003 -1.925 2.395 1.00 91.06 214 THR A O 1
ATOM 1759 N N . LYS A 1 215 ? -10.176 -2.290 1.984 1.00 84.38 215 LYS A N 1
ATOM 1760 C CA . LYS A 1 215 ? -10.207 -3.619 2.616 1.00 84.38 215 LYS A CA 1
ATOM 1761 C C . LYS A 1 215 ? -9.393 -4.686 1.863 1.00 84.38 215 LYS A C 1
ATOM 1763 O O . LYS A 1 215 ? -9.345 -5.812 2.330 1.00 84.38 215 LYS A O 1
ATOM 1768 N N . GLY A 1 216 ? -8.817 -4.375 0.697 1.00 84.31 216 GLY A N 1
ATOM 1769 C CA . GLY A 1 216 ? -8.233 -5.381 -0.194 1.00 84.31 216 GLY A CA 1
ATOM 1770 C C . GLY A 1 216 ? -9.269 -6.410 -0.653 1.00 84.31 216 GLY A C 1
ATOM 1771 O O . GLY A 1 216 ? -10.415 -6.056 -0.942 1.00 84.31 216 GLY A O 1
ATOM 1772 N N . GLU A 1 217 ? -8.874 -7.683 -0.674 1.00 83.62 217 GLU A N 1
ATOM 1773 C CA . GLU A 1 217 ? -9.759 -8.808 -0.998 1.00 83.62 217 GLU A CA 1
ATOM 1774 C C . GLU A 1 217 ? -10.895 -8.960 0.022 1.00 83.62 217 GLU A C 1
ATOM 1776 O O . GLU A 1 217 ? -12.064 -9.147 -0.328 1.00 83.62 217 GLU A O 1
ATOM 1781 N N . SER A 1 218 ? -10.570 -8.838 1.311 1.00 90.75 218 SER A N 1
ATOM 1782 C CA . SER A 1 218 ? -11.532 -8.942 2.401 1.00 90.75 218 SER A CA 1
ATOM 1783 C C . SER A 1 218 ? -11.039 -8.222 3.653 1.00 90.75 218 SER A C 1
ATOM 1785 O O . SER A 1 218 ? -9.843 -8.113 3.900 1.00 90.75 218 SER A O 1
ATOM 1787 N N . ILE A 1 219 ? -11.972 -7.792 4.510 1.00 93.69 219 ILE A N 1
ATOM 1788 C CA . ILE A 1 219 ? -11.606 -7.190 5.802 1.00 93.69 219 ILE A CA 1
ATOM 1789 C C . ILE A 1 219 ? -10.792 -8.152 6.682 1.00 93.69 219 ILE A C 1
ATOM 1791 O O . ILE A 1 219 ? -9.964 -7.714 7.468 1.00 93.69 219 ILE A O 1
ATOM 1795 N N . ARG A 1 220 ? -11.014 -9.462 6.520 1.00 94.62 220 ARG A N 1
ATOM 1796 C CA . ARG A 1 220 ? -10.245 -10.507 7.191 1.00 94.62 220 ARG A CA 1
ATOM 1797 C C . ARG A 1 220 ? -8.771 -10.428 6.793 1.00 94.62 220 ARG A C 1
ATOM 1799 O O . ARG A 1 220 ? -7.945 -10.301 7.678 1.00 94.62 220 ARG A O 1
ATOM 1806 N N . SER A 1 221 ? -8.483 -10.389 5.492 1.00 91.00 221 SER A N 1
ATOM 1807 C CA . SER A 1 221 ? -7.115 -10.243 4.976 1.00 91.00 221 SER A CA 1
ATOM 1808 C C . SER A 1 221 ? -6.438 -8.964 5.487 1.00 91.00 221 SER A C 1
ATOM 1810 O O . SER A 1 221 ? -5.253 -8.985 5.789 1.00 91.00 221 SER A O 1
ATOM 1812 N N . LEU A 1 222 ? -7.178 -7.856 5.651 1.00 92.50 222 LEU A N 1
ATOM 1813 C CA . LEU A 1 222 ? -6.628 -6.645 6.277 1.00 92.50 222 LEU A CA 1
ATOM 1814 C C . LEU A 1 222 ? -6.209 -6.881 7.738 1.00 92.50 222 LEU A C 1
ATOM 1816 O O . LEU A 1 222 ? -5.167 -6.379 8.143 1.00 92.50 222 LEU A O 1
ATOM 1820 N N . PHE A 1 223 ? -7.028 -7.577 8.530 1.00 94.50 223 PHE A N 1
ATOM 1821 C CA . PHE A 1 223 ? -6.715 -7.839 9.936 1.00 94.50 223 PHE A CA 1
ATOM 1822 C C . PHE A 1 223 ? -5.617 -8.889 10.105 1.00 94.50 223 PHE A C 1
ATOM 1824 O O . PHE A 1 223 ? -4.777 -8.707 10.975 1.00 94.50 223 PHE A O 1
ATOM 1831 N N . GLU A 1 224 ? -5.594 -9.921 9.261 1.00 92.00 224 GLU A N 1
ATOM 1832 C CA . GLU A 1 224 ? -4.541 -10.945 9.241 1.00 92.00 224 GLU A CA 1
ATOM 1833 C C . GLU A 1 224 ? -3.193 -10.311 8.874 1.00 92.00 224 GLU A C 1
ATOM 1835 O O . GLU A 1 224 ? -2.247 -10.431 9.638 1.00 92.00 224 GLU A O 1
ATOM 1840 N N . HIS A 1 225 ? -3.138 -9.492 7.818 1.00 90.44 225 HIS A N 1
ATOM 1841 C CA . HIS A 1 225 ? -1.930 -8.737 7.461 1.00 90.44 225 HIS A CA 1
ATOM 1842 C C . HIS A 1 225 ? -1.460 -7.790 8.580 1.00 90.44 225 HIS A C 1
ATOM 1844 O O . HIS A 1 225 ? -0.268 -7.579 8.772 1.00 90.44 225 HIS A O 1
ATOM 1850 N N . ALA A 1 226 ? -2.396 -7.209 9.335 1.00 92.25 226 ALA A N 1
ATOM 1851 C CA . ALA A 1 226 ? -2.058 -6.381 10.484 1.00 92.25 226 ALA A CA 1
ATOM 1852 C C . ALA A 1 226 ? -1.561 -7.196 11.694 1.00 92.25 226 ALA A C 1
ATOM 1854 O O . ALA A 1 226 ? -0.709 -6.699 12.416 1.00 92.25 226 ALA A O 1
ATOM 1855 N N . GLU A 1 227 ? -2.083 -8.405 11.933 1.00 90.56 227 GLU A N 1
ATOM 1856 C CA . GLU A 1 227 ? -1.539 -9.333 12.941 1.00 90.56 227 GLU A CA 1
ATOM 1857 C C . GLU A 1 227 ? -0.126 -9.783 12.548 1.00 90.56 227 GLU A C 1
ATOM 1859 O O . GLU A 1 227 ? 0.782 -9.645 13.356 1.00 90.56 227 GLU A O 1
ATOM 1864 N N . GLU A 1 228 ? 0.092 -10.193 11.296 1.00 88.88 228 GLU A N 1
ATOM 1865 C CA . GLU A 1 228 ? 1.416 -10.575 10.777 1.00 88.88 228 GLU A CA 1
ATOM 1866 C C . GLU A 1 228 ? 2.442 -9.446 10.950 1.00 88.88 228 GLU A C 1
ATOM 1868 O O . GLU A 1 228 ? 3.538 -9.663 11.460 1.00 88.88 228 GLU A O 1
ATOM 1873 N N . ALA A 1 229 ? 2.067 -8.212 10.602 1.00 87.19 229 ALA A N 1
ATOM 1874 C CA . ALA A 1 229 ? 2.933 -7.048 10.766 1.00 87.19 229 ALA A CA 1
ATOM 1875 C C . ALA A 1 229 ? 3.237 -6.698 12.236 1.00 87.19 229 ALA A C 1
ATOM 1877 O O . ALA A 1 229 ? 4.236 -6.030 12.491 1.00 87.19 229 ALA A O 1
ATOM 1878 N N . GLU A 1 230 ? 2.376 -7.077 13.186 1.00 84.62 230 GLU A N 1
ATOM 1879 C CA . GLU A 1 230 ? 2.623 -6.928 14.628 1.00 84.62 230 GLU A CA 1
ATOM 1880 C C . GLU A 1 230 ? 3.486 -8.073 15.177 1.00 84.62 230 GLU A C 1
ATOM 1882 O O . GLU A 1 230 ? 4.357 -7.822 16.004 1.00 84.62 230 GLU A O 1
ATOM 1887 N N . GLU A 1 231 ? 3.286 -9.309 14.712 1.00 80.62 231 GLU A N 1
ATOM 1888 C CA . GLU A 1 231 ? 4.077 -10.480 15.118 1.00 80.62 231 GLU A CA 1
ATOM 1889 C C . GLU A 1 231 ? 5.533 -10.367 14.647 1.00 80.62 231 GLU A C 1
ATOM 1891 O O . GLU A 1 231 ? 6.449 -10.571 15.446 1.00 80.62 231 GLU A O 1
ATOM 1896 N N . GLU A 1 232 ? 5.760 -9.928 13.400 1.00 70.00 232 GLU A N 1
ATOM 1897 C CA . GLU A 1 232 ? 7.111 -9.629 12.901 1.00 70.00 232 GLU A CA 1
ATOM 1898 C C . GLU A 1 232 ? 7.838 -8.593 13.781 1.00 70.00 232 GLU A C 1
ATOM 1900 O O . GLU A 1 232 ? 9.062 -8.630 13.910 1.00 70.00 232 GLU A O 1
ATOM 1905 N N . ASP A 1 233 ? 7.100 -7.684 14.427 1.00 66.81 233 ASP A N 1
ATOM 1906 C CA . ASP A 1 233 ? 7.677 -6.682 15.327 1.00 66.81 233 ASP A CA 1
ATOM 1907 C C . ASP A 1 233 ? 8.051 -7.238 16.705 1.00 66.81 233 ASP A C 1
ATOM 1909 O O . ASP A 1 233 ? 8.977 -6.726 17.346 1.00 66.81 233 ASP A O 1
ATOM 1913 N N . GLU A 1 234 ? 7.306 -8.232 17.194 1.00 61.47 234 GLU A N 1
ATOM 1914 C CA . GLU A 1 234 ? 7.553 -8.877 18.484 1.00 61.47 234 GLU A CA 1
ATOM 1915 C C . GLU A 1 234 ? 8.733 -9.849 18.397 1.00 61.47 234 GLU A C 1
ATOM 1917 O O . GLU A 1 234 ? 9.595 -9.828 19.279 1.00 61.47 234 GLU A O 1
ATOM 1922 N N . ASP A 1 235 ? 8.842 -10.621 17.314 1.00 59.22 235 ASP A N 1
ATOM 1923 C CA . ASP A 1 235 ? 9.976 -11.524 17.078 1.00 59.22 235 ASP A CA 1
ATOM 1924 C C . ASP A 1 235 ? 11.310 -10.747 17.006 1.00 59.22 235 ASP A C 1
ATOM 1926 O O . ASP A 1 235 ? 12.269 -11.082 17.710 1.00 59.22 235 ASP A O 1
ATOM 1930 N N . ASP A 1 236 ? 11.336 -9.608 16.298 1.00 58.44 236 ASP A N 1
ATOM 1931 C CA . ASP A 1 236 ? 12.472 -8.665 16.238 1.00 58.44 236 ASP A CA 1
ATOM 1932 C C . ASP A 1 236 ? 12.873 -8.080 17.618 1.00 58.44 236 ASP A C 1
ATOM 1934 O O . ASP A 1 236 ? 13.976 -7.531 17.799 1.00 58.44 236 ASP A O 1
ATOM 1938 N N . ALA A 1 237 ? 11.960 -8.110 18.595 1.00 56.72 237 ALA A N 1
ATOM 1939 C CA . ALA A 1 237 ? 12.191 -7.643 19.958 1.00 56.72 237 ALA A CA 1
ATOM 1940 C C . ALA A 1 237 ? 12.659 -8.771 20.891 1.00 56.72 237 ALA A C 1
ATOM 1942 O O . ALA A 1 237 ? 13.488 -8.512 21.765 1.00 56.72 237 ALA A O 1
ATOM 1943 N N . MET A 1 238 ? 12.168 -9.999 20.694 1.00 55.53 238 MET A N 1
ATOM 1944 C CA . MET A 1 238 ? 12.500 -11.179 21.503 1.00 55.53 238 MET A CA 1
ATOM 1945 C C . MET A 1 238 ? 13.884 -11.756 21.168 1.00 55.53 238 MET A C 1
ATOM 1947 O O . MET A 1 238 ? 14.559 -12.266 22.061 1.00 55.53 238 MET A O 1
ATOM 1951 N N . GLU A 1 239 ? 14.375 -11.588 19.935 1.00 53.41 239 GLU A N 1
ATOM 1952 C CA . GLU A 1 239 ? 15.758 -11.936 19.553 1.00 53.41 239 GLU A CA 1
ATOM 1953 C C . GLU A 1 239 ? 16.831 -11.041 20.210 1.00 53.41 239 GLU A C 1
ATOM 1955 O O . GLU A 1 239 ? 18.028 -11.283 20.071 1.00 53.41 239 GLU A O 1
ATOM 1960 N N . ARG A 1 240 ? 16.438 -9.992 20.946 1.00 54.47 240 ARG A N 1
ATOM 1961 C CA . ARG A 1 240 ? 17.374 -9.042 21.573 1.00 54.47 240 ARG A CA 1
ATOM 1962 C C . ARG A 1 240 ? 17.841 -9.435 22.976 1.00 54.47 240 ARG A C 1
ATOM 1964 O O . ARG A 1 240 ? 18.689 -8.722 23.513 1.00 54.47 240 ARG A O 1
ATOM 1971 N N . ASP A 1 241 ? 17.302 -10.502 23.573 1.00 48.84 241 ASP A N 1
ATOM 1972 C CA . ASP A 1 241 ? 17.465 -10.778 25.013 1.00 48.84 241 ASP A CA 1
ATOM 1973 C C . ASP A 1 241 ? 18.354 -11.990 25.375 1.00 48.84 241 ASP A C 1
ATOM 1975 O O . ASP A 1 241 ? 18.430 -12.362 26.546 1.00 48.84 241 ASP A O 1
ATOM 1979 N N . GLU A 1 242 ? 19.127 -12.553 24.435 1.00 48.72 242 GLU A N 1
ATOM 1980 C CA . GLU A 1 242 ? 20.202 -13.514 24.755 1.00 48.72 242 GLU A CA 1
ATOM 1981 C C . GLU A 1 242 ? 21.604 -12.967 24.435 1.00 48.72 242 GLU A C 1
ATOM 1983 O O . GLU A 1 242 ? 22.235 -13.299 23.445 1.00 48.72 242 GLU A O 1
ATOM 1988 N N . ASN A 1 243 ? 22.113 -12.162 25.372 1.00 51.28 243 ASN A N 1
ATOM 1989 C CA . ASN A 1 243 ? 23.515 -12.154 25.804 1.00 51.28 243 ASN A CA 1
ATOM 1990 C C . ASN A 1 243 ? 24.620 -12.033 24.725 1.00 51.28 243 ASN A C 1
ATOM 1992 O O . ASN A 1 243 ? 25.404 -12.965 24.561 1.00 51.28 243 ASN A O 1
ATOM 1996 N N . ASP A 1 244 ? 24.813 -10.836 24.161 1.00 42.84 244 ASP A N 1
ATOM 1997 C CA . ASP A 1 244 ? 26.045 -10.489 23.433 1.00 42.84 244 ASP A CA 1
ATOM 1998 C C . ASP A 1 244 ? 26.850 -9.401 24.164 1.00 42.84 244 ASP A C 1
ATOM 2000 O O . ASP A 1 244 ? 26.695 -8.192 23.963 1.00 42.84 244 ASP A O 1
ATOM 2004 N N . LEU A 1 245 ? 27.746 -9.857 25.043 1.00 54.00 245 LEU A N 1
ATOM 2005 C CA . LEU A 1 245 ? 28.953 -9.120 25.402 1.00 54.00 245 LEU A CA 1
ATOM 2006 C C . LEU A 1 245 ? 30.041 -9.529 24.398 1.00 54.00 245 LEU A C 1
ATOM 2008 O O . LEU A 1 245 ? 30.473 -10.677 24.399 1.00 54.00 245 LEU A O 1
ATOM 2012 N N . ASP A 1 246 ? 30.475 -8.558 23.596 1.00 49.47 246 ASP A N 1
ATOM 2013 C CA . ASP A 1 246 ? 31.541 -8.605 22.584 1.00 49.47 246 ASP A CA 1
ATOM 2014 C C . ASP A 1 246 ? 31.240 -9.347 21.267 1.00 49.47 246 ASP A C 1
ATOM 2016 O O . ASP A 1 246 ? 31.378 -10.561 21.159 1.00 49.47 246 ASP A O 1
ATOM 2020 N N . GLY A 1 247 ? 31.008 -8.573 20.198 1.00 41.72 247 GLY A N 1
ATOM 2021 C CA . GLY A 1 247 ? 31.200 -9.040 18.822 1.00 41.72 247 GLY A CA 1
ATOM 2022 C C . GLY A 1 247 ? 30.247 -8.411 17.813 1.00 41.72 247 GLY A C 1
ATOM 2023 O O . GLY A 1 247 ? 29.105 -8.820 17.721 1.00 41.72 247 GLY A O 1
ATOM 2024 N N . ASP A 1 248 ? 30.739 -7.416 17.069 1.00 47.84 248 ASP A N 1
ATOM 2025 C CA . ASP A 1 248 ? 30.283 -6.964 15.740 1.00 47.84 248 ASP A CA 1
ATOM 2026 C C . ASP A 1 248 ? 29.043 -7.684 15.150 1.00 47.84 248 ASP A C 1
ATOM 2028 O O . ASP A 1 248 ? 29.155 -8.578 14.315 1.00 47.84 248 ASP A O 1
ATOM 2032 N N . GLY A 1 249 ? 27.850 -7.288 15.601 1.00 35.12 249 GLY A N 1
ATOM 2033 C CA . GLY A 1 249 ? 26.571 -7.875 15.200 1.00 35.12 249 GLY A CA 1
ATOM 2034 C C . GLY A 1 249 ? 25.669 -6.832 14.553 1.00 35.12 249 GLY A C 1
ATOM 2035 O O . GLY A 1 249 ? 24.735 -6.326 15.173 1.00 35.12 249 GLY A O 1
ATOM 2036 N N . SER A 1 250 ? 25.937 -6.477 13.296 1.00 41.31 250 SER A N 1
ATOM 2037 C CA . SER A 1 250 ? 24.966 -5.743 12.476 1.00 41.31 250 SER A CA 1
ATOM 2038 C C . SER A 1 250 ? 23.864 -6.702 12.009 1.00 41.31 250 SER A C 1
ATOM 2040 O O . SER A 1 250 ? 23.825 -7.119 10.856 1.00 41.31 250 SER A O 1
ATOM 2042 N N . HIS A 1 251 ? 22.976 -7.078 12.934 1.00 43.72 251 HIS A N 1
ATOM 2043 C CA . HIS A 1 251 ? 21.794 -7.883 12.624 1.00 43.72 251 HIS A CA 1
ATOM 2044 C C . HIS A 1 251 ? 20.824 -7.068 11.743 1.00 43.72 251 HIS A C 1
ATOM 2046 O O . HIS A 1 251 ? 20.664 -5.858 11.963 1.00 43.72 251 HIS A O 1
ATOM 2052 N N . PRO A 1 252 ? 20.208 -7.671 10.710 1.00 45.41 252 PRO A N 1
ATOM 2053 C CA . PRO A 1 252 ? 19.527 -6.938 9.655 1.00 45.41 252 PRO A CA 1
ATOM 2054 C C . PRO A 1 252 ? 18.136 -6.499 10.113 1.00 45.41 252 PRO A C 1
ATOM 2056 O O . PRO A 1 252 ? 17.131 -7.097 9.753 1.00 45.41 252 PRO A O 1
ATOM 2059 N N . GLN A 1 253 ? 18.061 -5.402 10.864 1.00 54.56 253 GLN A N 1
ATOM 2060 C CA . GLN A 1 253 ? 16.799 -4.684 11.031 1.00 54.56 253 GLN A CA 1
ATOM 2061 C C . GLN A 1 253 ? 16.263 -4.377 9.618 1.00 54.56 253 GLN A C 1
ATOM 2063 O O . GLN A 1 253 ? 17.005 -3.795 8.814 1.00 54.56 253 GLN A O 1
ATOM 2068 N N . LYS A 1 254 ? 15.030 -4.792 9.272 1.00 62.50 254 LYS A N 1
ATOM 2069 C CA . LYS A 1 254 ? 14.412 -4.522 7.955 1.00 62.50 254 LYS A CA 1
ATOM 2070 C C . LYS A 1 254 ? 14.267 -3.005 7.768 1.00 62.50 254 LYS A C 1
ATOM 2072 O O . LYS A 1 254 ? 13.281 -2.369 8.130 1.00 62.50 254 LYS A O 1
ATOM 2077 N N . HIS A 1 255 ? 15.325 -2.373 7.277 1.00 73.75 255 HIS A N 1
ATOM 2078 C CA . HIS A 1 255 ? 15.389 -0.933 7.109 1.00 73.75 255 HIS A CA 1
ATOM 2079 C C . HIS A 1 255 ? 14.642 -0.531 5.836 1.00 73.75 255 HIS A C 1
ATOM 2081 O O . HIS A 1 255 ? 14.959 -1.035 4.763 1.00 73.75 255 HIS A O 1
ATOM 2087 N N . ALA A 1 256 ? 13.769 0.476 5.915 1.00 82.62 256 ALA A N 1
ATOM 2088 C CA . ALA A 1 256 ? 13.156 1.132 4.754 1.00 82.62 256 ALA A CA 1
ATOM 2089 C C . ALA A 1 256 ? 14.171 1.977 3.948 1.00 82.62 256 ALA A C 1
ATOM 2091 O O . ALA A 1 256 ? 14.069 3.205 3.851 1.00 82.62 256 ALA A O 1
ATOM 2092 N N . LYS A 1 257 ? 15.218 1.327 3.428 1.00 83.44 257 LYS A N 1
ATOM 2093 C CA . LYS A 1 257 ? 16.311 1.946 2.663 1.00 83.44 257 LYS A CA 1
ATOM 2094 C C . LYS A 1 257 ? 15.901 2.239 1.223 1.00 83.44 257 LYS A C 1
ATOM 2096 O O . LYS A 1 257 ? 16.326 3.265 0.698 1.00 83.44 257 LYS A O 1
ATOM 2101 N N . SER A 1 258 ? 15.086 1.375 0.622 1.00 82.81 258 SER A N 1
ATOM 2102 C CA . SER A 1 258 ? 14.566 1.540 -0.736 1.00 82.81 258 SER A CA 1
ATOM 2103 C C . SER A 1 258 ? 13.134 2.088 -0.736 1.00 82.81 258 SER A C 1
ATOM 2105 O O . SER A 1 258 ? 12.471 2.118 0.305 1.00 82.81 258 SER A O 1
ATOM 2107 N N . HIS A 1 259 ? 12.664 2.540 -1.901 1.00 83.25 259 HIS A N 1
ATOM 2108 C CA . HIS A 1 259 ? 11.290 3.015 -2.078 1.00 83.25 259 HIS A CA 1
ATOM 2109 C C . HIS A 1 259 ? 10.274 1.891 -1.823 1.00 83.25 259 HIS A C 1
ATOM 2111 O O . HIS A 1 259 ? 9.231 2.127 -1.225 1.00 83.25 259 HIS A O 1
ATOM 2117 N N . GLU A 1 260 ? 10.590 0.661 -2.220 1.00 81.56 260 GLU A N 1
ATOM 2118 C CA . GLU A 1 260 ? 9.726 -0.512 -2.066 1.00 81.56 260 GLU A CA 1
ATOM 2119 C C . GLU A 1 260 ? 9.563 -0.875 -0.592 1.00 81.56 260 GLU A C 1
ATOM 2121 O O . GLU A 1 260 ? 8.442 -0.873 -0.092 1.00 81.56 260 GLU A O 1
ATOM 2126 N N . LEU A 1 261 ? 10.677 -1.028 0.131 1.00 82.94 261 LEU A N 1
ATOM 2127 C CA . LEU A 1 261 ? 10.666 -1.308 1.570 1.00 82.94 261 LEU A CA 1
ATOM 2128 C C . LEU A 1 261 ? 9.981 -0.186 2.365 1.00 82.94 261 LEU A C 1
ATOM 2130 O O . LEU A 1 261 ? 9.339 -0.425 3.383 1.00 82.94 261 LEU A O 1
ATOM 2134 N N . ALA A 1 262 ? 10.104 1.066 1.912 1.00 88.56 262 ALA A N 1
ATOM 2135 C CA . ALA A 1 262 ? 9.399 2.186 2.524 1.00 88.56 262 ALA A CA 1
ATOM 2136 C C . ALA A 1 262 ? 7.880 2.141 2.287 1.00 88.56 262 ALA A C 1
ATOM 2138 O O . ALA A 1 262 ? 7.120 2.548 3.168 1.00 88.56 262 ALA A O 1
ATOM 2139 N N . ARG A 1 263 ? 7.431 1.656 1.124 1.00 87.38 263 ARG A N 1
ATOM 2140 C CA . ARG A 1 263 ? 6.007 1.469 0.800 1.00 87.38 263 ARG A CA 1
ATOM 2141 C C . ARG A 1 263 ? 5.400 0.274 1.512 1.00 87.38 263 ARG A C 1
ATOM 2143 O O . ARG A 1 263 ? 4.272 0.396 1.975 1.00 87.38 263 ARG A O 1
ATOM 2150 N N . GLU A 1 264 ? 6.134 -0.830 1.582 1.00 86.06 264 GLU A N 1
ATOM 2151 C CA . GLU A 1 264 ? 5.770 -2.032 2.336 1.00 86.06 264 GLU A CA 1
ATOM 2152 C C . GLU A 1 264 ? 5.555 -1.660 3.803 1.00 86.06 264 GLU A C 1
ATOM 2154 O O . GLU A 1 264 ? 4.429 -1.717 4.285 1.00 86.06 264 GLU A O 1
ATOM 2159 N N . PHE A 1 265 ? 6.558 -1.039 4.435 1.00 89.06 265 PHE A N 1
ATOM 2160 C CA . PHE A 1 265 ? 6.425 -0.552 5.808 1.00 89.06 265 PHE A CA 1
ATOM 2161 C C . PHE A 1 265 ? 5.241 0.410 5.993 1.00 89.06 265 PHE A C 1
ATOM 2163 O O . PHE A 1 265 ? 4.557 0.387 7.017 1.00 89.06 265 PHE A O 1
ATOM 2170 N N . LEU A 1 266 ? 5.011 1.317 5.035 1.00 91.94 266 LEU A N 1
ATOM 2171 C CA . LEU A 1 266 ? 3.878 2.242 5.100 1.00 91.94 266 LEU A CA 1
ATOM 2172 C C . LEU A 1 266 ? 2.539 1.497 5.063 1.00 91.94 266 LEU A C 1
ATOM 2174 O O . LEU A 1 266 ? 1.602 1.910 5.749 1.00 91.94 266 LEU A O 1
ATOM 2178 N N . LEU A 1 267 ? 2.442 0.440 4.255 1.00 91.38 267 LEU A N 1
ATOM 2179 C CA . LEU A 1 267 ? 1.255 -0.395 4.149 1.00 91.38 267 LEU A CA 1
ATOM 2180 C C . LEU A 1 267 ? 1.035 -1.204 5.430 1.00 91.38 267 LEU A C 1
ATOM 2182 O O . LEU A 1 267 ? -0.075 -1.142 5.958 1.00 91.38 267 LEU A O 1
ATOM 2186 N N . ASP A 1 268 ? 2.081 -1.835 5.964 1.00 91.12 268 ASP A N 1
ATOM 2187 C CA . ASP A 1 268 ? 2.049 -2.566 7.234 1.00 91.12 268 ASP A CA 1
ATOM 2188 C C . ASP A 1 268 ? 1.569 -1.643 8.353 1.00 91.12 268 ASP A C 1
ATOM 2190 O O . ASP A 1 268 ? 0.540 -1.869 8.990 1.00 91.12 268 ASP A O 1
ATOM 2194 N N . ALA A 1 269 ? 2.253 -0.508 8.532 1.00 92.88 269 ALA A N 1
ATOM 2195 C CA . ALA A 1 269 ? 1.901 0.471 9.549 1.00 92.88 269 ALA A CA 1
ATOM 2196 C C . ALA A 1 269 ? 0.451 0.946 9.392 1.00 92.88 269 ALA A C 1
ATOM 2198 O O . ALA A 1 269 ? -0.266 1.067 10.385 1.00 92.88 269 ALA A O 1
ATOM 2199 N N . ALA A 1 270 ? -0.008 1.187 8.161 1.00 95.12 270 ALA A N 1
ATOM 2200 C CA . ALA A 1 270 ? -1.387 1.578 7.925 1.00 95.12 270 ALA A CA 1
ATOM 2201 C C . ALA A 1 270 ? -2.377 0.462 8.277 1.00 95.12 270 ALA A C 1
ATOM 2203 O O . ALA A 1 270 ? -3.376 0.744 8.941 1.00 95.12 270 ALA A O 1
ATOM 2204 N N . ALA A 1 271 ? -2.115 -0.783 7.874 1.00 94.19 271 ALA A N 1
ATOM 2205 C CA . ALA A 1 271 ? -2.977 -1.920 8.172 1.00 94.19 271 ALA A CA 1
ATOM 2206 C C . ALA A 1 271 ? -3.210 -2.042 9.677 1.00 94.19 271 ALA A C 1
ATOM 2208 O O . ALA A 1 271 ? -4.359 -2.089 10.128 1.00 94.19 271 ALA A O 1
ATOM 2209 N N . VAL A 1 272 ? -2.134 -1.960 10.457 1.00 93.69 272 VAL A N 1
ATOM 2210 C CA . VAL A 1 272 ? -2.246 -2.056 11.904 1.00 93.69 272 VAL A CA 1
ATOM 2211 C C . VAL A 1 272 ? -2.900 -0.816 12.530 1.00 93.69 272 VAL A C 1
ATOM 2213 O O . VAL A 1 272 ? -3.782 -0.954 13.372 1.00 93.69 272 VAL A O 1
ATOM 2216 N N . ILE A 1 273 ? -2.571 0.402 12.087 1.00 95.56 273 ILE A N 1
ATOM 2217 C CA . ILE A 1 273 ? -3.217 1.635 12.583 1.00 95.56 273 ILE A CA 1
ATOM 2218 C C . ILE A 1 273 ? -4.744 1.592 12.391 1.00 95.56 273 ILE A C 1
ATOM 2220 O O . ILE A 1 273 ? -5.507 2.046 13.255 1.00 95.56 273 ILE A O 1
ATOM 2224 N N . PHE A 1 274 ? -5.205 1.063 11.255 1.00 96.62 274 PHE A N 1
ATOM 2225 C CA . PHE A 1 274 ? -6.631 0.914 10.977 1.00 96.62 274 PHE A CA 1
ATOM 2226 C C . PHE A 1 274 ? -7.256 -0.270 11.727 1.00 96.62 274 PHE A C 1
ATOM 2228 O O . PHE A 1 274 ? -8.392 -0.136 12.188 1.00 96.62 274 PHE A O 1
ATOM 2235 N N . LYS A 1 275 ? -6.534 -1.380 11.941 1.00 95.44 275 LYS A N 1
ATOM 2236 C CA . LYS A 1 275 ? -6.962 -2.455 12.857 1.00 95.44 275 LYS A CA 1
ATOM 2237 C C . LYS A 1 275 ? -7.187 -1.902 14.269 1.00 95.44 275 LYS A C 1
ATOM 2239 O O . LYS A 1 275 ? -8.291 -2.033 14.792 1.00 95.44 275 LYS A O 1
ATOM 2244 N N . GLU A 1 276 ? -6.226 -1.167 14.830 1.00 94.19 276 GLU A N 1
ATOM 2245 C CA . GLU A 1 276 ? -6.338 -0.510 16.144 1.00 94.19 276 GLU A CA 1
ATOM 2246 C C . GLU A 1 276 ? -7.547 0.442 16.226 1.00 94.19 276 GLU A C 1
ATOM 2248 O O . GLU A 1 276 ? -8.205 0.553 17.263 1.00 94.19 276 GLU A O 1
ATOM 2253 N N . GLN A 1 277 ? -7.879 1.150 15.137 1.00 95.00 277 GLN A N 1
ATOM 2254 C CA . GLN A 1 277 ? -9.079 1.993 15.089 1.00 95.00 277 GLN A CA 1
ATOM 2255 C C . GLN A 1 277 ? -10.364 1.162 15.224 1.00 95.00 277 GLN A C 1
ATOM 2257 O O . GLN A 1 277 ? -11.278 1.570 15.947 1.00 95.00 277 GLN A O 1
ATOM 2262 N N . VAL A 1 278 ? -10.435 0.003 14.565 1.00 95.12 278 VAL A N 1
ATOM 2263 C CA . VAL A 1 278 ? -11.569 -0.926 14.687 1.00 95.12 278 VAL A CA 1
ATOM 2264 C C . VAL A 1 278 ? -11.628 -1.530 16.090 1.00 95.12 278 VAL A C 1
ATOM 2266 O O . VAL A 1 278 ? -12.706 -1.574 16.686 1.00 95.12 278 VAL A O 1
ATOM 2269 N N . GLU A 1 279 ? -10.492 -1.931 16.658 1.00 94.06 279 GLU A N 1
ATOM 2270 C CA . GLU A 1 279 ? -10.409 -2.443 18.030 1.00 94.06 279 GLU A CA 1
ATOM 2271 C C . GLU A 1 279 ? -10.877 -1.417 19.057 1.00 94.06 279 GLU A C 1
ATOM 2273 O O . GLU A 1 279 ? -11.648 -1.736 19.966 1.00 94.06 279 GLU A O 1
ATOM 2278 N N . LYS A 1 280 ? -10.452 -0.161 18.900 1.00 92.31 280 LYS A N 1
ATOM 2279 C CA . LYS A 1 280 ? -10.892 0.938 19.756 1.00 92.31 280 LYS A CA 1
ATOM 2280 C C . LYS A 1 280 ? -12.408 1.105 19.688 1.00 92.31 280 LYS A C 1
ATOM 2282 O O . LYS A 1 280 ? -13.049 1.172 20.735 1.00 92.31 280 LYS A O 1
ATOM 2287 N N . ALA A 1 281 ? -12.988 1.100 18.488 1.00 93.50 281 ALA A N 1
ATOM 2288 C CA . ALA A 1 281 ? -14.435 1.197 18.310 1.00 93.50 281 ALA A CA 1
ATOM 2289 C C . ALA A 1 281 ? -15.185 0.004 18.931 1.00 93.50 281 ALA A C 1
ATOM 2291 O O . ALA A 1 281 ? -16.224 0.191 19.567 1.00 93.50 281 ALA A O 1
ATOM 2292 N N . PHE A 1 282 ? -14.644 -1.212 18.810 1.00 93.31 282 PHE A N 1
ATOM 2293 C CA . PHE A 1 282 ? -15.185 -2.397 19.476 1.00 93.31 282 PHE A CA 1
ATOM 2294 C C . PHE A 1 282 ? -15.178 -2.236 21.002 1.00 93.31 282 PHE A C 1
ATOM 2296 O O . PHE A 1 282 ? -16.204 -2.440 21.656 1.00 93.31 282 PHE A O 1
ATOM 2303 N N . ARG A 1 283 ? -14.039 -1.832 21.578 1.00 91.44 283 ARG A N 1
ATOM 2304 C CA . ARG A 1 283 ? -13.876 -1.646 23.029 1.00 91.44 283 ARG A CA 1
ATOM 2305 C C . ARG A 1 283 ? -14.783 -0.538 23.563 1.00 91.44 283 ARG A C 1
ATOM 2307 O O . ARG A 1 283 ? -15.391 -0.717 24.616 1.00 91.44 283 ARG A O 1
ATOM 2314 N N . GLU A 1 284 ? -14.928 0.567 22.835 1.00 89.50 284 GLU A N 1
ATOM 2315 C CA . GLU A 1 284 ? -15.853 1.655 23.176 1.00 89.50 284 GLU A CA 1
ATOM 2316 C C . GLU A 1 284 ? -17.317 1.194 23.133 1.00 89.50 284 GLU A C 1
ATOM 2318 O O . GLU A 1 284 ? -18.070 1.455 24.074 1.00 89.50 284 GLU A O 1
ATOM 2323 N N . GLY A 1 285 ? -17.711 0.437 22.103 1.00 87.50 285 GLY A N 1
ATOM 2324 C CA . GLY A 1 285 ? -19.051 -0.148 22.006 1.00 87.50 285 GLY A CA 1
ATOM 2325 C C . GLY A 1 285 ? -19.352 -1.124 23.148 1.00 87.50 285 GLY A C 1
ATOM 2326 O O . GLY A 1 285 ? -20.405 -1.044 23.785 1.00 87.50 285 GLY A O 1
ATOM 2327 N N . ALA A 1 286 ? -18.401 -2.001 23.476 1.00 87.44 286 ALA A N 1
ATOM 2328 C CA . ALA A 1 286 ? -18.511 -2.920 24.605 1.00 87.44 286 ALA A CA 1
ATOM 2329 C C . ALA A 1 286 ? -18.584 -2.175 25.951 1.00 87.44 286 ALA A C 1
ATOM 2331 O O . ALA A 1 286 ? -19.404 -2.509 26.810 1.00 87.44 286 ALA A O 1
ATOM 2332 N N . ALA A 1 287 ? -17.778 -1.125 26.134 1.00 87.81 287 ALA A N 1
ATOM 2333 C CA . ALA A 1 287 ? -17.822 -0.281 27.325 1.00 87.81 287 ALA A CA 1
ATOM 2334 C C . ALA A 1 287 ? -19.185 0.412 27.477 1.00 87.81 287 ALA A C 1
ATOM 2336 O O . ALA A 1 287 ? -19.745 0.434 28.576 1.00 87.81 287 ALA A O 1
ATOM 2337 N N . GLN A 1 288 ? -19.754 0.917 26.380 1.00 88.06 288 GLN A N 1
ATOM 2338 C CA . GLN A 1 288 ? -21.075 1.541 26.372 1.00 88.06 288 GLN A CA 1
ATOM 2339 C C . GLN A 1 288 ? -22.180 0.547 26.758 1.00 88.06 288 GLN A C 1
ATOM 2341 O O . GLN A 1 288 ? -23.019 0.869 27.602 1.00 88.06 288 GLN A O 1
ATOM 2346 N N . GLN A 1 289 ? -22.167 -0.669 26.204 1.00 87.25 289 GLN A N 1
ATOM 2347 C CA . GLN A 1 289 ? -23.134 -1.718 26.556 1.00 87.25 289 GLN A CA 1
ATOM 2348 C C . GLN A 1 289 ? -23.017 -2.152 28.023 1.00 87.25 289 GLN A C 1
ATOM 2350 O O . GLN A 1 289 ? -24.030 -2.330 28.711 1.00 87.25 289 GLN A O 1
ATOM 2355 N N . ASN A 1 290 ? -21.790 -2.271 28.533 1.00 87.88 290 ASN A N 1
ATOM 2356 C CA . ASN A 1 290 ? -21.544 -2.570 29.941 1.00 87.88 290 ASN A CA 1
ATOM 2357 C C . ASN A 1 290 ? -22.084 -1.455 30.846 1.00 87.88 290 ASN A C 1
ATOM 2359 O O . ASN A 1 290 ? -22.784 -1.739 31.819 1.00 87.88 290 ASN A O 1
ATOM 2363 N N . ALA A 1 291 ? -21.832 -0.189 30.501 1.00 89.75 291 ALA A N 1
ATOM 2364 C CA . ALA A 1 291 ? -22.346 0.959 31.244 1.00 89.75 291 ALA A CA 1
ATOM 2365 C C . ALA A 1 291 ? -23.885 0.999 31.254 1.00 89.75 291 ALA A C 1
ATOM 2367 O O . ALA A 1 291 ? -24.486 1.205 32.308 1.00 89.75 291 ALA A O 1
ATOM 2368 N N . GLN A 1 292 ? -24.530 0.734 30.113 1.00 91.06 292 GLN A N 1
ATOM 2369 C CA . GLN A 1 292 ? -25.991 0.634 30.020 1.00 91.06 292 GLN A CA 1
ATOM 2370 C C . GLN A 1 292 ? -26.543 -0.504 30.885 1.00 91.06 292 GLN A C 1
ATOM 2372 O O . GLN A 1 292 ? -27.508 -0.304 31.619 1.00 91.06 292 GLN A O 1
ATOM 2377 N N . SER A 1 293 ? -25.909 -1.678 30.858 1.00 91.00 293 SER A N 1
ATOM 2378 C CA . SER A 1 293 ? -26.325 -2.832 31.664 1.00 91.00 293 SER A CA 1
ATOM 2379 C C . SER A 1 293 ? -26.223 -2.548 33.165 1.00 91.00 293 SER A C 1
ATOM 2381 O O . SER A 1 293 ? -27.140 -2.867 33.925 1.00 91.00 293 SER A O 1
ATOM 2383 N N . VAL A 1 294 ? -25.136 -1.898 33.595 1.00 92.19 294 VAL A N 1
ATOM 2384 C CA . VAL A 1 294 ? -24.956 -1.457 34.986 1.00 92.19 294 VAL A CA 1
ATOM 2385 C C . VAL A 1 294 ? -26.023 -0.434 35.368 1.00 92.19 294 VAL A C 1
ATOM 2387 O O . VAL A 1 294 ? -26.646 -0.576 36.419 1.00 92.19 294 VAL A O 1
ATOM 2390 N N . PHE A 1 295 ? -26.283 0.556 34.511 1.00 94.81 295 PHE A N 1
ATOM 2391 C CA . PHE A 1 295 ? -27.316 1.562 34.751 1.00 94.81 295 PHE A CA 1
ATOM 2392 C C . PHE A 1 295 ? -28.703 0.931 34.921 1.00 94.81 295 PHE A C 1
ATOM 2394 O O . PHE A 1 295 ? -29.381 1.205 35.910 1.00 94.81 295 PHE A O 1
ATOM 2401 N N . VAL A 1 296 ? -29.106 0.042 34.007 1.00 95.12 296 VAL A N 1
ATOM 2402 C CA . VAL A 1 296 ? -30.400 -0.655 34.077 1.00 95.12 296 VAL A CA 1
ATOM 2403 C C . VAL A 1 296 ? -30.488 -1.511 35.340 1.00 95.12 296 VAL A C 1
ATOM 2405 O O . VAL A 1 296 ? -31.496 -1.458 36.040 1.00 95.12 296 VAL A O 1
ATOM 2408 N N . SER A 1 297 ? -29.431 -2.251 35.688 1.00 94.06 297 SER A N 1
ATOM 2409 C CA . SER A 1 297 ? -29.414 -3.064 36.909 1.00 94.06 297 SER A CA 1
ATOM 2410 C C . SER A 1 297 ? -29.549 -2.216 38.178 1.00 94.06 297 SER A C 1
ATOM 2412 O O . SER A 1 297 ? -30.309 -2.580 39.075 1.00 94.06 297 SER A O 1
ATOM 2414 N N . LEU A 1 298 ? -28.857 -1.075 38.254 1.00 94.38 298 LEU A N 1
ATOM 2415 C CA . LEU A 1 298 ? -28.962 -0.151 39.386 1.00 94.38 298 LEU A CA 1
ATOM 2416 C C . LEU A 1 298 ? -30.351 0.493 39.465 1.00 94.38 298 LEU A C 1
ATOM 2418 O O . LEU A 1 298 ? -30.928 0.556 40.548 1.00 94.38 298 LEU A O 1
ATOM 2422 N N . ALA A 1 299 ? -30.913 0.921 38.333 1.00 95.38 299 ALA A N 1
ATOM 2423 C CA . ALA A 1 299 ? -32.257 1.489 38.277 1.00 95.38 299 ALA A CA 1
ATOM 2424 C C . ALA A 1 299 ? -33.321 0.480 38.738 1.00 95.38 299 ALA A C 1
ATOM 2426 O O . ALA A 1 299 ? -34.208 0.839 39.511 1.00 95.38 299 ALA A O 1
ATOM 2427 N N . LEU A 1 300 ? -33.200 -0.786 38.323 1.00 95.25 300 LEU A N 1
ATOM 2428 C CA . LEU A 1 300 ? -34.090 -1.863 38.762 1.00 95.25 300 LEU A CA 1
ATOM 2429 C C . LEU A 1 300 ? -33.991 -2.111 40.270 1.00 95.25 300 LEU A C 1
ATOM 2431 O O . LEU A 1 300 ? -35.026 -2.194 40.923 1.00 95.25 300 LEU A O 1
ATOM 2435 N N . LYS A 1 301 ? -32.779 -2.149 40.839 1.00 94.88 301 LYS A N 1
ATOM 2436 C CA . LYS A 1 301 ? -32.592 -2.296 42.294 1.00 94.88 301 LYS A CA 1
ATOM 2437 C C . LYS A 1 301 ? -33.209 -1.141 43.082 1.00 94.88 301 LYS A C 1
ATOM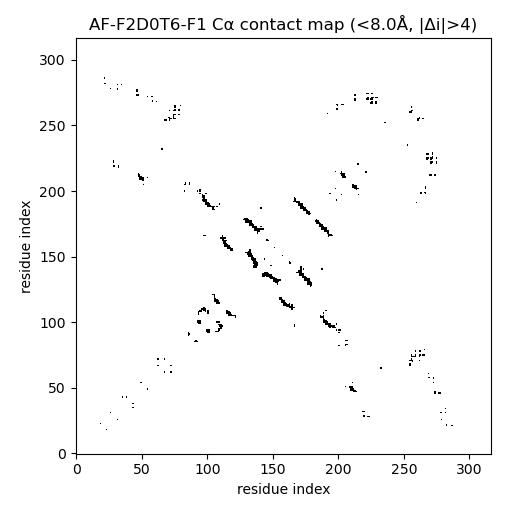 2439 O O . LYS A 1 301 ? -33.888 -1.371 44.074 1.00 94.88 301 LYS A O 1
ATOM 2444 N N . LEU A 1 302 ? -33.031 0.098 42.620 1.00 95.12 302 LEU A N 1
ATOM 2445 C CA . LEU A 1 302 ? -33.635 1.269 43.266 1.00 95.12 302 LEU A CA 1
ATOM 2446 C C . LEU A 1 302 ? -35.167 1.247 43.192 1.00 95.12 302 LEU A C 1
ATOM 2448 O O . LEU A 1 302 ? -35.840 1.641 44.145 1.00 95.12 302 LEU A O 1
ATOM 2452 N N . LEU A 1 303 ? -35.732 0.801 42.067 1.00 96.25 303 LEU A N 1
ATOM 2453 C CA . LEU A 1 303 ? -37.177 0.616 41.927 1.00 96.25 303 LEU A CA 1
ATOM 2454 C C . LEU A 1 303 ? -37.690 -0.474 42.872 1.00 96.25 303 LEU A C 1
ATOM 2456 O O . LEU A 1 303 ? -38.691 -0.257 43.549 1.00 96.25 303 LEU A O 1
ATOM 2460 N N . GLU A 1 304 ? -36.991 -1.605 42.955 1.00 95.69 304 GLU A N 1
ATOM 2461 C CA . GLU A 1 304 ? -37.316 -2.706 43.865 1.00 95.69 304 GLU A CA 1
ATOM 2462 C C . GLU A 1 304 ? -37.306 -2.250 45.331 1.00 95.69 304 GLU A C 1
ATOM 2464 O O . GLU A 1 304 ? -38.273 -2.488 46.055 1.00 95.69 304 GLU A O 1
ATOM 2469 N N . GLU A 1 305 ? -36.276 -1.512 45.753 1.00 94.00 305 GLU A N 1
ATOM 2470 C CA . GLU A 1 305 ? -36.196 -0.934 47.099 1.00 94.00 305 GLU A CA 1
ATOM 2471 C C . GLU A 1 305 ? -37.367 0.011 47.387 1.00 94.00 305 GLU A C 1
ATOM 2473 O O . GLU A 1 305 ? -37.997 -0.085 48.443 1.00 94.00 305 GLU A O 1
ATOM 2478 N N . ARG A 1 306 ? -37.713 0.898 46.443 1.00 93.38 306 ARG A N 1
ATOM 2479 C CA . ARG A 1 306 ? -38.850 1.817 46.608 1.00 93.38 306 ARG A CA 1
ATOM 2480 C C . ARG A 1 306 ? -40.184 1.087 46.701 1.00 93.38 306 ARG A C 1
ATOM 2482 O O . ARG A 1 306 ? -41.010 1.458 47.532 1.00 93.38 306 ARG A O 1
ATOM 2489 N N . VAL A 1 307 ? -40.392 0.052 45.887 1.00 92.75 307 VAL A N 1
ATOM 2490 C CA . VAL A 1 307 ? -41.591 -0.795 45.966 1.00 92.75 307 VAL A CA 1
ATOM 2491 C C . VAL A 1 307 ? -41.646 -1.500 47.319 1.00 92.75 307 VAL A C 1
ATOM 2493 O O . VAL A 1 307 ? -42.691 -1.503 47.963 1.00 92.75 307 VAL A O 1
ATOM 2496 N N . HIS A 1 308 ? -40.522 -2.031 47.799 1.00 91.81 308 HIS A N 1
ATOM 2497 C CA . HIS A 1 308 ? -40.461 -2.708 49.090 1.00 91.81 308 HIS A CA 1
ATOM 2498 C C . HIS A 1 308 ? -40.795 -1.771 50.265 1.00 91.81 308 HIS A C 1
ATOM 2500 O O . HIS A 1 308 ? -41.521 -2.168 51.178 1.00 91.81 308 HIS A O 1
ATOM 2506 N N . VAL A 1 309 ? -40.308 -0.524 50.236 1.00 91.75 309 VAL A N 1
ATOM 2507 C CA . VAL A 1 309 ? -40.662 0.508 51.228 1.00 91.75 309 VAL A CA 1
ATOM 2508 C C . VAL A 1 309 ? -42.155 0.837 51.167 1.00 91.75 309 VAL A C 1
ATOM 2510 O O . VAL A 1 309 ? -42.822 0.769 52.197 1.00 91.75 309 VAL A O 1
ATOM 2513 N N . ALA A 1 310 ? -42.702 1.094 49.976 1.00 90.00 310 ALA A N 1
ATOM 2514 C CA . ALA A 1 310 ? -44.125 1.396 49.809 1.00 90.00 310 ALA A CA 1
ATOM 2515 C C . ALA A 1 310 ? -45.028 0.245 50.294 1.00 90.00 310 ALA A C 1
ATOM 2517 O O . ALA A 1 310 ? -46.029 0.475 50.969 1.00 90.00 310 ALA A O 1
ATOM 2518 N N . CYS A 1 311 ? -44.662 -1.011 50.013 1.00 89.44 311 CYS A N 1
ATOM 2519 C CA . CYS A 1 311 ? -45.389 -2.174 50.521 1.00 89.44 311 CYS A CA 1
ATOM 2520 C C . CYS A 1 311 ? -45.362 -2.257 52.052 1.00 89.44 311 CYS A C 1
ATOM 2522 O O . CYS A 1 311 ? -46.382 -2.587 52.653 1.00 89.44 311 CYS A O 1
ATOM 2524 N N . LYS A 1 312 ? -44.224 -1.953 52.693 1.00 89.31 312 LYS A N 1
ATOM 2525 C CA . LYS A 1 312 ? -44.141 -1.915 54.161 1.00 89.31 312 LYS A CA 1
ATOM 2526 C C . LYS A 1 312 ? -45.062 -0.852 54.750 1.00 89.31 312 LYS A C 1
ATOM 2528 O O . LYS A 1 312 ? -45.770 -1.164 55.698 1.00 89.31 312 LYS A O 1
ATOM 2533 N N . GLU A 1 313 ? -45.089 0.347 54.171 1.00 87.50 313 GLU A N 1
ATOM 2534 C CA . GLU A 1 313 ? -45.963 1.437 54.627 1.00 87.50 313 GLU A CA 1
ATOM 2535 C C . GLU A 1 313 ? -47.450 1.063 54.538 1.00 87.50 313 GLU A C 1
ATOM 2537 O O . GLU A 1 313 ? -48.200 1.324 5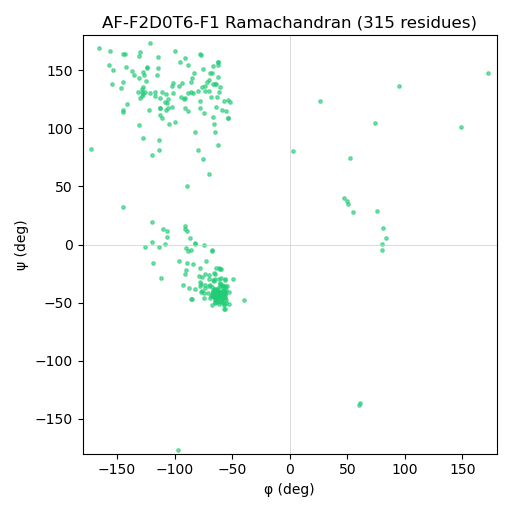5.477 1.00 87.50 313 GLU A O 1
ATOM 2542 N N . ILE A 1 314 ? -47.864 0.381 53.462 1.00 84.88 314 ILE A N 1
ATOM 2543 C CA . ILE A 1 314 ? -49.245 -0.102 53.291 1.00 84.88 314 ILE A CA 1
ATOM 2544 C C . ILE A 1 314 ? -49.615 -1.157 54.342 1.00 84.88 314 ILE A C 1
ATOM 2546 O O . ILE A 1 314 ? -50.729 -1.137 54.846 1.00 84.88 314 ILE A O 1
ATOM 2550 N N . ILE A 1 315 ? -48.707 -2.080 54.676 1.00 78.25 315 ILE A N 1
ATOM 2551 C CA . ILE A 1 315 ? -48.968 -3.142 55.667 1.00 78.25 315 ILE A CA 1
ATOM 2552 C C . ILE A 1 315 ? -49.060 -2.577 57.095 1.00 78.25 315 ILE A C 1
ATOM 2554 O O . ILE A 1 315 ? -49.693 -3.181 57.957 1.00 78.25 315 ILE A O 1
ATOM 2558 N N . THR A 1 316 ? -48.409 -1.445 57.364 1.00 72.62 316 THR A N 1
ATOM 2559 C CA . THR A 1 316 ? -48.426 -0.790 58.681 1.00 72.62 316 THR A CA 1
ATOM 2560 C C . THR A 1 316 ? -49.617 0.149 58.918 1.00 72.62 316 THR A C 1
ATOM 2562 O O . THR A 1 316 ? -49.736 0.671 60.027 1.00 72.62 316 THR A O 1
ATOM 2565 N N . LEU A 1 317 ? -50.467 0.369 57.907 1.00 54.84 317 LEU A N 1
ATOM 2566 C CA . LEU A 1 317 ? -51.729 1.123 57.980 1.00 54.84 317 LEU A CA 1
ATOM 2567 C C . LEU A 1 317 ? -52.915 0.194 58.269 1.00 54.84 317 LEU A C 1
ATOM 2569 O O . LEU A 1 317 ? -53.813 0.637 59.018 1.00 54.84 317 LEU A O 1
#

Radius of gyration: 29.04 Å; Cα contacts (8 Å, |Δi|>4): 410; chains: 1; bounding box: 83×34×94 Å

Secondary structure (DSSP, 8-state):
--------------------HHHHS---HHHHHHHHHHS-HHHHHHHTEEEHHHHHHHHHHHHHHTT--HHHHHHHHHHHHHHHHHHHTTPPPEE-SSEEE---SSEEEE-SSEEEEE-TTTS-GGG--EEEEEEEEESSTT--SSEEEEEEET-SEEEEE-----TTS-EEEEEEEEETTS-EEEEEEEEEE-TTSPPHHHHEEEETTEEEE--TT-HHHHHHHHHHHHHHHHHHHHTT-S---SS----------SHHHHHHHHHHHHHHHHHHHHHHHHHHHHHHHHHHHHHHHHHHHHHHHHHHHHHHHHHT-

Foldseek 3Di:
DDDDDDDDDDDDDDDPPPDDCLRVPDDDLVNLVVVLVPDDPVVNQVLLKDFPVVLVVLVVVVCVVLVADPVLVVLLVVLVVVLVVCVVVVHAFQQDLWKGWDDVLFRWHDDQFKIKTACPPNDDPPPADFQWKWKAKDLDPPDRVQHDIDTPGHDRIDMDGRRRDDLQTKMKIKMWTHHPVGDTDIDIIIMHTPNSDDFLSQQWDDDPRMTGGDCPPHVSVLVVLLVVLVVVSVVVVVVPPPDDDDDDDPDDDQGSPDSRSSRVSSSNSSSNVSVVSSSVVVSVVVVVVVVVVVVVVVVVVVVVVVVVVVVVVVVVD

Mean predicted aligned error: 11.72 Å

Sequence (317 aa):
GWISQGMASYSRGYGTRETCALHTAHLSCNTLVNFWSALCDETRSSLLRMKEDDFIERLMFRFDSKRFCRDCRRNVIREFKELKELKRMRREPRCTSWFCVADYAFQCEVFEDSVIVDWRQSVSETDGSYHHFEWAIGTDEGQSDVFGFENVGMKTQVQRSGIDLDQFEDYFITLRAWKLDGRYTEMCVKAHALKGQSCVHHRLVLGDGFVTITKGESIRSLFEHAEEAEEEDEDDAMERDENDLDGDGSHPQKHAKSHELAREFLLDAAAVIFKEQVEKAFREGAAQQNAQSVFVSLALKLLEERVHVACKEIITL

pLDDT: mean 82.22, std 16.63, range [28.2, 96.94]

Nearest PDB structures (foldseek):
  6x39-assembly1_A  TM=7.078E-01  e=1.041E-02  Mus musculus
  4wtx-assembly1_A  TM=6.104E-01  e=7.839E-03  Homo sapiens
  8fn9-assembly2_D  TM=6.405E-01  e=2.583E-02  Homo sapiens
  1egj-assembly1_A  TM=6.339E-01  e=8.510E-02  Homo sapiens
  4hlj-assembly1_A  TM=5.510E-01  e=2.893E-02  Homo sapiens